Protein AF-0000000085041597 (afdb_homodimer)

Sequence (288 aa):
MKKEETIDYQIKSCWHSISRMYNQKANMEGITTSMGFVLINIDSKEGTAATKIAPQMGLESRSLTRLLKTMEEKGLIMKVQDQEDKRSVKVFLTEKGKQKKAAAVSTIKEFNHKVRESLSEDEIGSFFVTFKKINTVIDELHKSMKKEETIDYQIKSCWHSISRMYNQKANMEGITTSMGFVLINIDSKEGTAATKIAPQMGLESRSLTRLLKTMEEKGLIMKVQDQEDKRSVKVFLTEKGKQKKAAAVSTIKEFNHKVRESLSEDEIGSFFVTFKKINTVIDELHKS

Structure (mmCIF, N/CA/C/O backbone):
data_AF-0000000085041597-model_v1
#
loop_
_entity.id
_entity.type
_entity.pdbx_description
1 polymer 'Transcriptional regulator, MarR family'
#
loop_
_atom_site.group_PDB
_atom_site.id
_atom_site.type_symbol
_atom_site.label_atom_id
_atom_site.label_alt_id
_atom_site.label_comp_id
_atom_site.label_asym_id
_atom_site.label_entity_id
_atom_site.label_seq_id
_atom_site.pdbx_PDB_ins_code
_atom_site.Cartn_x
_atom_site.Cartn_y
_atom_site.Cartn_z
_atom_site.occupancy
_atom_site.B_iso_or_equiv
_atom_site.auth_seq_id
_atom_site.auth_comp_id
_atom_site.auth_asym_id
_atom_site.auth_atom_id
_atom_site.pdbx_PDB_model_num
ATOM 1 N N . MET A 1 1 ? -9.898 -17.641 -9.922 1 63.84 1 MET A N 1
ATOM 2 C CA . MET A 1 1 ? -10.422 -16.328 -9.586 1 63.84 1 MET A CA 1
ATOM 3 C C . MET A 1 1 ? -9.555 -15.219 -10.172 1 63.84 1 MET A C 1
ATOM 5 O O . MET A 1 1 ? -8.328 -15.352 -10.227 1 63.84 1 MET A O 1
ATOM 9 N N . LYS A 1 2 ? -10.344 -14.164 -10.836 1 80.81 2 LYS A N 1
ATOM 10 C CA . LYS A 1 2 ? -9.648 -13.008 -11.391 1 80.81 2 LYS A CA 1
ATOM 11 C C . LYS A 1 2 ? -9.109 -12.109 -10.273 1 80.81 2 LYS A C 1
ATOM 13 O O . LYS A 1 2 ? -9.703 -12.023 -9.195 1 80.81 2 LYS A O 1
ATOM 18 N N . LYS A 1 3 ? -7.934 -11.562 -10.469 1 79.88 3 LYS A N 1
ATOM 19 C CA . LYS A 1 3 ? -7.285 -10.695 -9.484 1 79.88 3 LYS A CA 1
ATOM 20 C C . LYS A 1 3 ? -8.25 -9.633 -8.969 1 79.88 3 LYS A C 1
ATOM 22 O O . LYS A 1 3 ? -8.281 -9.336 -7.773 1 79.88 3 LYS A O 1
ATOM 27 N N . GLU A 1 4 ? -9.148 -9.141 -9.93 1 84.38 4 GLU A N 1
ATOM 28 C CA . GLU A 1 4 ? -10.039 -8.039 -9.586 1 84.38 4 GLU A CA 1
ATOM 29 C C . GLU A 1 4 ? -11.156 -8.5 -8.648 1 84.38 4 GLU A C 1
ATOM 31 O O . GLU A 1 4 ? -11.836 -7.68 -8.031 1 84.38 4 GLU A O 1
ATOM 36 N N . GLU A 1 5 ? -11.172 -9.812 -8.508 1 88.38 5 GLU A N 1
ATOM 37 C CA . GLU A 1 5 ? -12.242 -10.375 -7.691 1 88.38 5 GLU A CA 1
ATOM 38 C C . GLU A 1 5 ? -11.742 -10.711 -6.289 1 88.38 5 GLU A C 1
ATOM 40 O O . GLU A 1 5 ? -12.531 -11.109 -5.426 1 88.38 5 GLU A O 1
ATOM 45 N N . THR A 1 6 ? -10.461 -10.5 -6.102 1 93.94 6 THR A N 1
ATOM 46 C CA . THR A 1 6 ? -9.93 -10.844 -4.793 1 93.94 6 THR A CA 1
ATOM 47 C C . THR A 1 6 ? -9.898 -9.625 -3.879 1 93.94 6 THR A C 1
ATOM 49 O O . THR A 1 6 ? -9.797 -8.492 -4.352 1 93.94 6 THR A O 1
ATOM 52 N N . ILE A 1 7 ? -10.039 -9.844 -2.635 1 96.56 7 ILE A N 1
ATOM 53 C CA . ILE A 1 7 ? -10.133 -8.805 -1.618 1 96.56 7 ILE A CA 1
ATOM 54 C C . ILE A 1 7 ? -8.789 -8.102 -1.483 1 96.56 7 ILE A C 1
ATOM 56 O O . ILE A 1 7 ? -8.727 -6.867 -1.419 1 96.56 7 ILE A O 1
ATOM 60 N N . ASP A 1 8 ? -7.711 -8.922 -1.539 1 96.12 8 ASP A N 1
ATOM 61 C CA . ASP A 1 8 ? -6.391 -8.32 -1.39 1 96.12 8 ASP A CA 1
ATOM 62 C C . ASP A 1 8 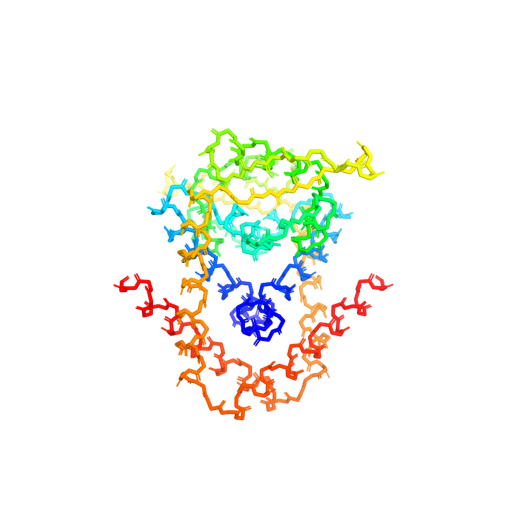? -6.07 -7.402 -2.568 1 96.12 8 ASP A C 1
ATOM 64 O O . ASP A 1 8 ? -5.48 -6.336 -2.389 1 96.12 8 ASP A O 1
ATOM 68 N N . TYR A 1 9 ? -6.535 -7.777 -3.742 1 94.19 9 TYR A N 1
ATOM 69 C CA . TYR A 1 9 ? -6.297 -6.953 -4.922 1 94.19 9 TYR A CA 1
ATOM 70 C C . TYR A 1 9 ? -7.027 -5.617 -4.812 1 94.19 9 TYR A C 1
ATOM 72 O O . TYR A 1 9 ? -6.473 -4.57 -5.145 1 94.19 9 TYR A O 1
ATOM 80 N N . GLN A 1 10 ? -8.273 -5.609 -4.379 1 96.5 10 GLN A N 1
ATOM 81 C CA . GLN A 1 10 ? -9.055 -4.387 -4.246 1 96.5 10 GLN A CA 1
ATOM 82 C C . GLN A 1 10 ? -8.422 -3.438 -3.23 1 96.5 10 GLN A C 1
ATOM 84 O O . GLN A 1 10 ? -8.32 -2.234 -3.473 1 96.5 10 GLN A O 1
ATOM 89 N N . ILE A 1 11 ? -7.957 -4 -2.123 1 97.62 11 ILE A N 1
ATOM 90 C CA . ILE A 1 11 ? -7.316 -3.199 -1.086 1 97.62 11 ILE A CA 1
ATOM 91 C C . ILE A 1 11 ? -6.008 -2.617 -1.615 1 97.62 11 ILE A C 1
ATOM 93 O O . ILE A 1 11 ? -5.738 -1.424 -1.451 1 97.62 11 ILE A O 1
ATOM 97 N N . LYS A 1 12 ? -5.25 -3.418 -2.266 1 94.94 12 LYS A N 1
ATOM 98 C CA . LYS A 1 12 ? -3.975 -2.996 -2.84 1 94.94 12 LYS A CA 1
ATOM 99 C C . LYS A 1 12 ? -4.176 -1.88 -3.859 1 94.94 12 LYS A C 1
ATOM 101 O O . LYS A 1 12 ? -3.549 -0.822 -3.762 1 94.94 12 LYS A O 1
ATOM 106 N N . SER A 1 13 ? -5.023 -2.186 -4.836 1 93.75 13 SER A N 1
ATOM 107 C CA . SER A 1 13 ? -5.254 -1.243 -5.922 1 93.75 13 SER A CA 1
ATOM 108 C C . SER A 1 13 ? -5.785 0.088 -5.402 1 93.75 13 SER A C 1
ATOM 110 O O . SER A 1 13 ? -5.34 1.153 -5.836 1 93.75 13 SER A O 1
ATOM 112 N N . CYS A 1 14 ? -6.719 0.032 -4.465 1 96.81 14 CYS A N 1
ATOM 113 C CA . CYS A 1 14 ? -7.293 1.239 -3.881 1 96.81 14 CYS A CA 1
ATOM 114 C C . CYS A 1 14 ? -6.23 2.045 -3.143 1 96.81 14 CYS A C 1
ATOM 116 O O . CYS A 1 14 ? -6.121 3.258 -3.332 1 96.81 14 CYS A O 1
ATOM 118 N N . TRP A 1 15 ? -5.445 1.39 -2.369 1 96.31 15 TRP A N 1
ATOM 119 C CA . TRP A 1 15 ? -4.387 2.094 -1.65 1 96.31 15 TRP A CA 1
ATOM 120 C C . TRP A 1 15 ? -3.395 2.723 -2.621 1 96.31 15 TRP A C 1
ATOM 122 O O . TRP A 1 15 ? -2.943 3.852 -2.414 1 96.31 15 TRP A O 1
ATOM 132 N N . HIS A 1 16 ? -3.016 2.035 -3.674 1 92.56 16 HIS A N 1
ATOM 133 C CA . HIS A 1 16 ? -2.09 2.584 -4.66 1 92.56 16 HIS A CA 1
ATOM 134 C C . HIS A 1 16 ? -2.646 3.857 -5.289 1 92.56 16 HIS A C 1
ATOM 136 O O . HIS A 1 16 ? -1.912 4.828 -5.488 1 92.56 16 HIS A O 1
ATOM 142 N N . SER A 1 17 ? -3.908 3.795 -5.551 1 94.81 17 SER A N 1
ATOM 143 C CA . SER A 1 17 ? -4.543 4.977 -6.121 1 94.81 17 SER A CA 1
ATOM 144 C C . SER A 1 17 ? -4.535 6.141 -5.137 1 94.81 17 SER A C 1
ATOM 146 O O . SER A 1 17 ? -4.23 7.273 -5.512 1 94.81 17 SER A O 1
ATOM 148 N N . ILE A 1 18 ? -4.852 5.871 -3.879 1 96.25 18 ILE A N 1
ATOM 149 C CA . ILE A 1 18 ? -4.812 6.887 -2.832 1 96.25 18 ILE A CA 1
ATOM 150 C C . ILE A 1 18 ? -3.391 7.426 -2.689 1 96.25 18 ILE A C 1
ATOM 152 O O . ILE A 1 18 ? -3.18 8.641 -2.678 1 96.25 18 ILE A O 1
ATOM 156 N N . SER A 1 19 ? -2.449 6.539 -2.633 1 94.56 19 SER A N 1
ATOM 157 C CA . SER A 1 19 ? -1.045 6.895 -2.447 1 94.56 19 SER A CA 1
ATOM 158 C C . SER A 1 19 ? -0.538 7.762 -3.594 1 94.56 19 SER A C 1
ATOM 160 O O . SER A 1 19 ? 0.198 8.727 -3.369 1 94.56 19 SER A O 1
ATOM 162 N N . ARG A 1 20 ? -0.904 7.383 -4.777 1 92.19 20 ARG A N 1
ATOM 163 C CA . ARG A 1 20 ? -0.515 8.18 -5.934 1 92.19 20 ARG A CA 1
ATOM 164 C C . ARG A 1 20 ? -1.046 9.602 -5.824 1 92.19 20 ARG A C 1
ATOM 166 O O . ARG A 1 20 ? -0.326 10.562 -6.102 1 92.19 20 ARG A O 1
ATOM 173 N N . MET A 1 21 ? -2.281 9.703 -5.473 1 93.25 21 MET A N 1
ATOM 174 C CA . MET A 1 21 ? -2.898 11.016 -5.293 1 93.25 21 MET A CA 1
ATOM 175 C C . MET A 1 21 ? -2.176 11.812 -4.211 1 93.25 21 MET A C 1
ATOM 177 O O . MET A 1 21 ? -1.853 12.984 -4.406 1 93.25 21 MET A O 1
ATOM 181 N N . TYR A 1 22 ? -1.85 11.172 -3.074 1 94.38 22 TYR A N 1
ATOM 182 C CA . TYR A 1 22 ? -1.136 11.828 -1.986 1 94.38 22 TYR A CA 1
ATOM 183 C C . TYR A 1 22 ? 0.257 12.258 -2.432 1 94.38 22 TYR A C 1
ATOM 185 O O . TYR A 1 22 ? 0.714 13.352 -2.092 1 94.38 22 TYR A O 1
ATOM 193 N N . ASN A 1 23 ? 0.864 11.43 -3.16 1 93.81 23 ASN A N 1
ATOM 194 C CA . ASN A 1 23 ? 2.203 11.734 -3.654 1 93.81 23 ASN A CA 1
ATOM 195 C C . ASN A 1 23 ? 2.195 12.938 -4.594 1 93.81 23 ASN A C 1
ATOM 197 O O . ASN A 1 23 ? 3.072 13.797 -4.508 1 93.81 23 ASN A O 1
ATOM 201 N N . GLN A 1 24 ? 1.255 12.938 -5.445 1 93.88 24 GLN A N 1
ATOM 202 C CA . GLN A 1 24 ? 1.136 14.07 -6.363 1 93.88 24 GLN A CA 1
ATOM 203 C C . GLN A 1 24 ? 0.948 15.375 -5.602 1 93.88 24 GLN A C 1
ATOM 205 O O . GLN A 1 24 ? 1.611 16.375 -5.895 1 93.88 24 GLN A O 1
ATOM 210 N N . LYS A 1 25 ? 0.066 15.375 -4.641 1 93.81 25 LYS A N 1
ATOM 211 C CA . LYS A 1 25 ? -0.196 16.578 -3.848 1 93.81 25 LYS A CA 1
ATOM 212 C C . LYS A 1 25 ? 1.028 16.969 -3.029 1 93.81 25 LYS A C 1
ATOM 214 O O . LYS A 1 25 ? 1.358 18.156 -2.928 1 93.81 25 LYS A O 1
ATOM 219 N N . ALA A 1 26 ? 1.701 16 -2.461 1 95.31 26 ALA A N 1
ATOM 220 C CA . ALA A 1 26 ? 2.918 16.266 -1.695 1 95.31 26 ALA A CA 1
ATOM 221 C C . ALA A 1 26 ? 4.004 16.859 -2.58 1 95.31 26 ALA A C 1
ATOM 223 O O . ALA A 1 26 ? 4.66 17.828 -2.191 1 95.31 26 ALA A O 1
ATOM 224 N N . ASN A 1 27 ? 4.117 16.328 -3.725 1 94.62 27 ASN A N 1
ATOM 225 C CA . ASN A 1 27 ? 5.113 16.828 -4.668 1 94.62 27 ASN A CA 1
ATOM 226 C C . ASN A 1 27 ? 4.84 18.281 -5.047 1 94.62 27 ASN A C 1
ATOM 228 O O . ASN A 1 27 ? 5.77 19.078 -5.188 1 94.62 27 ASN A O 1
ATOM 232 N N . MET A 1 28 ? 3.639 18.578 -5.219 1 94.38 28 MET A N 1
ATOM 233 C CA . MET A 1 28 ? 3.262 19.953 -5.535 1 94.38 28 MET A CA 1
ATOM 234 C C . MET A 1 28 ? 3.682 20.891 -4.422 1 94.38 28 MET A C 1
ATOM 236 O O . MET A 1 28 ? 3.959 22.078 -4.672 1 94.38 28 MET A O 1
ATOM 240 N N . GLU A 1 29 ? 3.803 20.375 -3.24 1 95.25 29 GLU A N 1
ATOM 241 C CA . GLU A 1 29 ? 4.207 21.172 -2.084 1 95.25 29 GLU A CA 1
ATOM 242 C C . GLU A 1 29 ? 5.719 21.109 -1.873 1 95.25 29 GLU A C 1
ATOM 244 O O . GLU A 1 29 ? 6.238 21.672 -0.905 1 95.25 29 GLU A O 1
ATOM 249 N N . GLY A 1 30 ? 6.414 20.328 -2.676 1 95.31 30 GLY A N 1
ATOM 250 C CA . GLY A 1 30 ? 7.863 20.25 -2.6 1 95.31 30 GLY A CA 1
ATOM 251 C C . GLY A 1 30 ? 8.352 19.25 -1.566 1 95.31 30 GLY A C 1
ATOM 252 O O . GLY A 1 30 ? 9.477 19.359 -1.075 1 95.31 30 GLY A O 1
ATOM 253 N N . ILE A 1 31 ? 7.473 18.328 -1.138 1 96.12 31 ILE A N 1
ATOM 254 C CA . ILE A 1 31 ? 7.867 17.297 -0.187 1 96.12 31 ILE A CA 1
ATOM 255 C C . ILE A 1 31 ? 7.414 15.93 -0.693 1 96.12 31 ILE A C 1
ATOM 257 O O . ILE A 1 31 ? 6.723 15.836 -1.71 1 96.12 31 ILE A O 1
ATOM 261 N N . THR A 1 32 ? 7.812 14.922 -0.019 1 93.88 32 THR A N 1
ATOM 262 C CA . THR A 1 32 ? 7.348 13.57 -0.312 1 93.88 32 THR A CA 1
ATOM 263 C C . THR A 1 32 ? 6.195 13.18 0.612 1 93.88 32 THR A C 1
ATOM 265 O O . THR A 1 32 ? 5.965 13.828 1.633 1 93.88 32 THR A O 1
ATOM 268 N N . THR A 1 33 ? 5.531 12.133 0.206 1 92.56 33 THR A N 1
ATOM 269 C CA . THR A 1 33 ? 4.441 11.625 1.033 1 92.56 33 THR A CA 1
ATOM 270 C C . THR A 1 33 ? 4.957 11.18 2.398 1 92.56 33 THR A C 1
ATOM 272 O O . THR A 1 33 ? 4.309 11.406 3.42 1 92.56 33 THR A O 1
ATOM 275 N N . SER A 1 34 ? 6.125 10.602 2.424 1 93.12 34 SER A N 1
ATOM 276 C CA . SER A 1 34 ? 6.723 10.18 3.688 1 93.12 34 SER A CA 1
ATOM 277 C C . SER A 1 34 ? 6.977 11.375 4.602 1 93.12 34 SER A C 1
ATOM 279 O O . SER A 1 34 ? 6.707 11.312 5.801 1 93.12 34 SER A O 1
ATOM 281 N N . MET A 1 35 ? 7.469 12.406 4.082 1 95.31 35 MET A N 1
ATOM 282 C CA . MET A 1 35 ? 7.676 13.625 4.855 1 95.31 35 MET A CA 1
ATOM 283 C C . MET A 1 35 ? 6.348 14.172 5.379 1 95.31 35 MET A C 1
ATOM 285 O O . MET A 1 35 ? 6.254 14.586 6.535 1 95.31 35 MET A O 1
ATOM 289 N N . GLY A 1 36 ? 5.348 14.156 4.488 1 95.19 36 GLY A N 1
ATOM 290 C CA . GLY A 1 36 ? 4.02 14.57 4.906 1 95.19 36 GLY A CA 1
ATOM 291 C C . GLY A 1 36 ? 3.5 13.797 6.102 1 95.19 36 GLY A C 1
ATOM 292 O O . GLY A 1 36 ? 2.967 14.383 7.047 1 95.19 36 GLY A O 1
ATOM 293 N N . PHE A 1 37 ? 3.736 12.531 6.047 1 92.56 37 PHE A N 1
ATOM 294 C CA . PHE A 1 37 ? 3.275 11.68 7.137 1 92.56 37 PHE A CA 1
ATOM 295 C C . PHE A 1 37 ? 4.039 11.977 8.422 1 92.56 37 PHE A C 1
ATOM 297 O O . PHE A 1 37 ? 3.469 11.953 9.516 1 92.56 37 PHE A O 1
ATOM 304 N N . VAL A 1 38 ? 5.281 12.227 8.344 1 94.19 38 VAL A N 1
ATOM 305 C CA . VAL A 1 38 ? 6.051 12.625 9.523 1 94.19 38 VAL A CA 1
ATOM 306 C C . VAL A 1 38 ? 5.496 13.93 10.094 1 94.19 38 VAL A C 1
ATOM 308 O O . VAL A 1 38 ? 5.238 14.023 11.289 1 94.19 38 VAL A O 1
ATOM 311 N N . LEU A 1 39 ? 5.27 14.883 9.234 1 96.44 39 LEU A N 1
ATOM 312 C CA . LEU A 1 39 ? 4.812 16.203 9.648 1 96.44 39 LEU A CA 1
ATOM 313 C C . LEU A 1 39 ? 3.5 16.109 10.422 1 96.44 39 LEU A C 1
ATOM 315 O O . LEU A 1 39 ? 3.336 16.766 11.453 1 96.44 39 LEU A O 1
ATOM 319 N N . ILE A 1 40 ? 2.604 15.32 9.938 1 93.75 40 ILE A N 1
ATOM 320 C CA . ILE A 1 40 ? 1.271 15.289 10.539 1 93.75 40 ILE A CA 1
ATOM 321 C C . ILE A 1 40 ? 1.323 14.57 11.883 1 93.75 40 ILE A C 1
ATOM 323 O O . ILE A 1 40 ? 0.365 14.617 12.656 1 93.75 40 ILE A O 1
ATOM 327 N N . ASN A 1 41 ? 2.447 13.875 12.156 1 92.94 41 ASN A N 1
ATOM 328 C CA . ASN A 1 41 ? 2.594 13.164 13.422 1 92.94 41 ASN A CA 1
ATOM 329 C C . ASN A 1 41 ? 3.361 14 14.445 1 92.94 41 ASN A C 1
ATOM 331 O O . ASN A 1 41 ? 3.52 13.578 15.594 1 92.94 41 ASN A O 1
ATOM 335 N N . ILE A 1 42 ? 3.82 15.117 14.109 1 94.88 42 ILE A N 1
ATOM 336 C CA . ILE A 1 42 ? 4.539 15.992 15.031 1 94.88 42 ILE A CA 1
ATOM 337 C C . ILE A 1 42 ? 3.57 16.984 15.664 1 94.88 42 ILE A C 1
ATOM 339 O O . ILE A 1 42 ? 2.836 17.688 14.961 1 94.88 42 ILE A O 1
ATOM 343 N N . ASP A 1 43 ? 3.604 17.031 16.953 1 93.75 43 ASP A N 1
ATOM 344 C CA . ASP A 1 43 ? 2.779 18 17.672 1 93.75 43 ASP A CA 1
ATOM 345 C C . ASP A 1 43 ? 3.238 19.438 17.391 1 93.75 43 ASP A C 1
ATOM 347 O O . ASP A 1 43 ? 4.406 19.766 17.594 1 93.75 43 ASP A O 1
ATOM 351 N N . SER A 1 44 ? 2.385 20.266 16.938 1 92.38 44 SER A N 1
ATOM 352 C CA . SER A 1 44 ? 2.732 21.609 16.453 1 92.38 44 SER A CA 1
ATOM 353 C C . SER A 1 44 ? 3.139 22.516 17.609 1 92.38 44 SER A C 1
ATOM 355 O O . SER A 1 44 ? 3.832 23.516 17.406 1 92.38 44 SER A O 1
ATOM 357 N N . LYS A 1 45 ? 2.752 22.188 18.797 1 91.94 45 LYS A N 1
ATOM 358 C CA . LYS A 1 45 ? 3.029 23.047 19.938 1 91.94 45 LYS A CA 1
ATOM 359 C C . LYS A 1 45 ? 4.18 22.484 20.781 1 91.94 45 LYS A C 1
ATOM 361 O O . LYS A 1 45 ? 5.156 23.188 21.047 1 91.94 45 LYS A O 1
ATOM 366 N N . GLU A 1 46 ? 4.152 21.188 21.078 1 92 46 GLU A N 1
ATOM 367 C CA . GLU A 1 46 ? 5.066 20.625 22.062 1 92 46 GLU A CA 1
ATOM 368 C C . GLU A 1 46 ? 6.188 19.844 21.391 1 92 46 GLU A C 1
ATOM 370 O O . GLU A 1 46 ? 7.133 19.406 22.047 1 92 46 GLU A O 1
ATOM 375 N N . GLY A 1 47 ? 6.07 19.734 20.109 1 93.75 47 GLY A N 1
ATOM 376 C CA . GLY A 1 47 ? 7.027 18.844 19.469 1 93.75 47 GLY A CA 1
ATOM 377 C C . GLY A 1 47 ? 6.801 17.391 19.812 1 93.75 47 GLY A C 1
ATOM 378 O O . GLY A 1 47 ? 5.875 17.047 20.547 1 93.75 47 GLY A O 1
ATOM 379 N N . THR A 1 48 ? 7.508 16.516 19.188 1 93.81 48 THR A N 1
ATOM 380 C CA . THR A 1 48 ? 7.398 15.07 19.406 1 93.81 48 THR A CA 1
ATOM 381 C C . THR A 1 48 ? 8.781 14.422 19.469 1 93.81 48 THR A C 1
ATOM 383 O O . THR A 1 48 ? 9.656 14.758 18.672 1 93.81 48 THR A O 1
ATOM 386 N N . ALA A 1 49 ? 8.906 13.555 20.453 1 91.88 49 ALA A N 1
ATOM 387 C CA . ALA A 1 49 ? 10.164 12.812 20.531 1 91.88 49 ALA A CA 1
ATOM 388 C C . ALA A 1 49 ? 10.398 12 19.266 1 91.88 49 ALA A C 1
ATOM 390 O O . ALA A 1 49 ? 9.484 11.344 18.766 1 91.88 49 ALA A O 1
ATOM 391 N N . ALA A 1 50 ? 11.672 12.055 18.734 1 90.31 50 ALA A N 1
ATOM 392 C CA . ALA A 1 50 ? 12.016 11.328 17.516 1 90.31 50 ALA A CA 1
ATOM 393 C C . ALA A 1 50 ? 11.688 9.844 17.672 1 90.31 50 ALA A C 1
ATOM 395 O O . ALA A 1 50 ? 11.211 9.211 16.719 1 90.31 50 ALA A O 1
ATOM 396 N N . THR A 1 51 ? 11.812 9.266 18.797 1 87.25 51 THR A N 1
ATOM 397 C CA . THR A 1 51 ? 11.617 7.84 19.062 1 87.25 51 THR A CA 1
ATOM 398 C C . THR A 1 51 ? 10.141 7.469 18.969 1 87.25 51 THR A C 1
ATOM 400 O O . THR A 1 51 ? 9.797 6.297 18.812 1 87.25 51 THR A O 1
ATOM 403 N N . LYS A 1 52 ? 9.289 8.414 19.062 1 88.5 52 LYS A N 1
ATOM 404 C CA . LYS A 1 52 ? 7.848 8.164 19.062 1 88.5 52 LYS A CA 1
ATOM 405 C C . LYS A 1 52 ? 7.273 8.32 17.656 1 88.5 52 LYS A C 1
ATOM 407 O O . LYS A 1 52 ? 6.133 7.922 17.391 1 88.5 52 LYS A O 1
ATOM 412 N N . ILE A 1 53 ? 8.047 8.883 16.781 1 88.62 53 ILE A N 1
ATOM 413 C CA . ILE A 1 53 ? 7.57 9.141 15.43 1 88.62 53 ILE A CA 1
ATOM 414 C C . ILE A 1 53 ? 7.625 7.855 14.609 1 88.62 53 ILE A C 1
ATOM 416 O O . ILE A 1 53 ? 6.68 7.531 13.891 1 88.62 53 ILE A O 1
ATOM 420 N N . ALA A 1 54 ? 8.719 7.039 14.734 1 82.81 54 ALA A N 1
ATOM 421 C CA . ALA A 1 54 ? 8.977 5.852 13.922 1 82.81 54 ALA A CA 1
ATOM 422 C C . ALA A 1 54 ? 7.867 4.816 14.102 1 82.81 54 ALA A C 1
ATOM 424 O O . ALA A 1 54 ? 7.285 4.344 13.117 1 82.81 54 ALA A O 1
ATOM 425 N N . PRO A 1 55 ? 7.527 4.441 15.375 1 77.75 55 PRO A N 1
ATOM 426 C CA . PRO A 1 55 ? 6.48 3.438 15.57 1 77.75 55 PRO A CA 1
ATOM 427 C C . PRO A 1 55 ? 5.145 3.844 14.953 1 77.75 55 PRO A C 1
ATOM 429 O O . PRO A 1 55 ? 4.402 2.99 14.461 1 77.75 55 PRO A O 1
ATOM 432 N N . GLN A 1 56 ? 4.91 5.102 14.867 1 79.31 56 GLN A N 1
ATOM 433 C CA . GLN A 1 56 ? 3.652 5.594 14.312 1 79.31 56 GLN A CA 1
ATOM 434 C C . GLN A 1 56 ? 3.609 5.41 12.805 1 79.31 56 GLN A C 1
ATOM 436 O O . GLN A 1 56 ? 2.531 5.309 12.211 1 79.31 56 GLN A O 1
ATOM 441 N N . MET A 1 57 ? 4.734 5.328 12.195 1 79.94 57 MET A N 1
ATOM 442 C CA . MET A 1 57 ? 4.82 5.25 10.742 1 79.94 57 MET A CA 1
ATOM 443 C C . MET A 1 57 ? 5.191 3.84 10.297 1 79.94 57 MET A C 1
ATOM 445 O O . MET A 1 57 ? 5.18 3.539 9.102 1 79.94 57 MET A O 1
ATOM 449 N N . GLY A 1 58 ? 5.5 3.014 11.195 1 76.31 58 GLY A N 1
ATOM 450 C CA . GLY A 1 58 ? 5.973 1.686 10.844 1 76.31 58 GLY A CA 1
ATOM 451 C C . GLY A 1 58 ? 7.312 1.699 10.125 1 76.31 58 GLY A C 1
ATOM 452 O O . GLY A 1 58 ? 7.598 0.815 9.32 1 76.31 58 GLY A O 1
ATOM 453 N N . LEU A 1 59 ? 8.117 2.646 10.281 1 78.38 59 LEU A N 1
ATOM 454 C CA . LEU A 1 59 ? 9.438 2.773 9.672 1 78.38 59 LEU A CA 1
ATOM 455 C C . LEU A 1 59 ? 10.523 2.236 10.594 1 78.38 59 LEU A C 1
ATOM 457 O O . LEU A 1 59 ? 10.414 2.338 11.82 1 78.38 59 LEU A O 1
ATOM 461 N N . GLU A 1 60 ? 11.531 1.74 9.93 1 82.25 60 GLU A N 1
ATOM 462 C CA . GLU A 1 60 ? 12.742 1.398 10.672 1 82.25 60 GLU A CA 1
ATOM 463 C C . GLU A 1 60 ? 13.438 2.65 11.195 1 82.25 60 GLU A C 1
ATOM 465 O O . GLU A 1 60 ? 13.398 3.703 10.555 1 82.25 60 GLU A O 1
ATOM 470 N N . SER A 1 61 ? 14.055 2.473 12.336 1 83.19 61 SER A N 1
ATOM 471 C CA . SER A 1 61 ? 14.695 3.602 13 1 83.19 61 SER A CA 1
ATOM 472 C C . SER A 1 61 ? 15.703 4.281 12.078 1 83.19 61 SER A C 1
ATOM 474 O O . SER A 1 61 ? 15.766 5.512 12.008 1 83.19 61 SER A O 1
ATOM 476 N N . ARG A 1 62 ? 16.453 3.496 11.398 1 86.69 62 ARG A N 1
ATOM 477 C CA . ARG A 1 62 ? 17.453 4.062 10.508 1 86.69 62 ARG A CA 1
ATOM 478 C C . ARG A 1 62 ? 16.797 4.863 9.383 1 86.69 62 ARG A C 1
ATOM 480 O O . ARG A 1 62 ? 17.281 5.934 9.008 1 86.69 62 ARG A O 1
ATOM 487 N N . SER A 1 63 ? 15.688 4.398 8.82 1 88.62 63 SER A N 1
ATOM 488 C CA . SER A 1 63 ? 14.961 5.07 7.754 1 88.62 63 SER A CA 1
ATOM 489 C C . SER A 1 63 ? 14.375 6.398 8.227 1 88.62 63 SER A C 1
ATOM 491 O O . SER A 1 63 ? 14.453 7.406 7.523 1 88.62 63 SER A O 1
ATOM 493 N N . LEU A 1 64 ? 13.953 6.367 9.445 1 91.25 64 LEU A N 1
ATOM 494 C CA . LEU A 1 64 ? 13.375 7.59 10.008 1 91.25 64 LEU A CA 1
ATOM 495 C C . LEU A 1 64 ? 14.453 8.641 10.234 1 91.25 64 LEU A C 1
ATOM 497 O O . LEU A 1 64 ? 14.25 9.82 9.93 1 91.25 64 LEU A O 1
ATOM 501 N N . THR A 1 65 ? 15.602 8.219 10.82 1 92.06 65 THR A N 1
ATOM 502 C CA . THR A 1 65 ? 16.703 9.141 11.086 1 92.06 65 THR A CA 1
ATOM 503 C C . THR A 1 65 ? 17.141 9.844 9.805 1 92.06 65 THR A C 1
ATOM 505 O O . THR A 1 65 ? 17.328 11.062 9.789 1 92.06 65 THR A O 1
ATOM 508 N N . ARG A 1 66 ? 17.25 9.055 8.781 1 94.38 66 ARG A N 1
ATOM 509 C CA . ARG A 1 66 ? 17.625 9.617 7.484 1 94.38 66 ARG A CA 1
ATOM 510 C C . ARG A 1 66 ? 16.578 10.602 6.988 1 94.38 66 ARG A C 1
ATOM 512 O O . ARG A 1 66 ? 16.906 11.672 6.477 1 94.38 66 ARG A O 1
ATOM 519 N N . LEU A 1 67 ? 15.359 10.281 7.176 1 95 67 LEU A N 1
ATOM 520 C CA . LEU A 1 67 ? 14.25 11.125 6.746 1 95 67 LEU A CA 1
ATOM 521 C C . LEU A 1 67 ? 14.234 12.43 7.535 1 95 67 LEU A C 1
ATOM 523 O O . LEU A 1 67 ? 14.078 13.508 6.953 1 95 67 LEU A O 1
ATOM 527 N N . LEU A 1 68 ? 14.445 12.312 8.805 1 96.19 68 LEU A N 1
ATOM 528 C CA . LEU A 1 68 ? 14.461 13.5 9.656 1 96.19 68 LEU A CA 1
ATOM 529 C C . LEU A 1 68 ? 15.609 14.422 9.281 1 96.19 68 LEU A C 1
ATOM 531 O O . LEU A 1 68 ? 15.461 15.648 9.312 1 96.19 68 LEU A O 1
ATOM 535 N N . LYS A 1 69 ? 16.734 13.828 9 1 96.88 69 LYS A N 1
ATOM 536 C CA . LYS A 1 69 ? 17.891 14.625 8.586 1 96.88 69 LYS A CA 1
ATOM 537 C C . LYS A 1 69 ? 17.578 15.406 7.312 1 96.88 69 LYS A C 1
ATOM 539 O O . LYS A 1 69 ? 17.844 16.609 7.238 1 96.88 69 LYS A O 1
ATOM 544 N N . THR A 1 70 ? 17.016 14.766 6.359 1 97.38 70 THR A N 1
ATOM 545 C CA . THR A 1 70 ? 16.641 15.398 5.102 1 97.38 70 THR A CA 1
ATOM 546 C C . THR A 1 70 ? 15.625 16.516 5.344 1 97.38 70 THR A C 1
ATOM 548 O O . THR A 1 70 ? 15.711 17.578 4.734 1 97.38 70 THR A O 1
ATOM 551 N N . MET A 1 71 ? 14.703 16.297 6.227 1 97.88 71 MET A N 1
ATOM 552 C CA . MET A 1 71 ? 13.648 17.266 6.523 1 97.88 71 MET A CA 1
ATOM 553 C C . MET A 1 71 ? 14.219 18.484 7.242 1 97.88 71 MET A C 1
ATOM 555 O O . MET A 1 71 ? 13.75 19.609 7.027 1 97.88 71 MET A O 1
ATOM 559 N N . GLU A 1 72 ? 15.148 18.203 8.078 1 98 72 GLU A N 1
ATOM 560 C CA . GLU A 1 72 ? 15.844 19.312 8.734 1 98 72 GLU A CA 1
ATOM 561 C C . GLU A 1 72 ? 16.594 20.172 7.727 1 98 72 GLU A C 1
ATOM 563 O O . GLU A 1 72 ? 16.531 21.406 7.777 1 98 72 GLU A O 1
ATOM 568 N N . GLU A 1 73 ? 17.266 19.547 6.82 1 97.81 73 GLU A N 1
ATOM 569 C CA . GLU A 1 73 ? 18.016 20.234 5.766 1 97.81 73 GLU A CA 1
ATOM 570 C C . GLU A 1 73 ? 17.078 21.047 4.879 1 97.81 73 GLU A C 1
ATOM 572 O O . GLU A 1 73 ? 17.453 22.125 4.395 1 97.81 73 GLU A O 1
ATOM 577 N N . LYS A 1 74 ? 15.852 20.594 4.723 1 97.62 74 LYS A N 1
ATOM 578 C CA . LYS A 1 74 ? 14.867 21.281 3.898 1 97.62 74 LYS A CA 1
ATOM 579 C C . LYS A 1 74 ? 14.172 22.406 4.676 1 97.62 74 LYS A C 1
ATOM 581 O O . LYS A 1 74 ? 13.344 23.125 4.125 1 97.62 74 LYS A O 1
ATOM 586 N N . GLY A 1 75 ? 14.492 22.469 5.973 1 98.12 75 GLY A N 1
ATOM 587 C CA . GLY A 1 75 ? 13.953 23.531 6.805 1 98.12 75 GLY A CA 1
ATOM 588 C C . GLY A 1 75 ? 12.531 23.266 7.266 1 98.12 75 GLY A C 1
ATOM 589 O O . GLY A 1 75 ? 11.789 24.203 7.59 1 98.12 75 GLY A O 1
ATOM 590 N N . LEU A 1 76 ? 12.078 22.016 7.297 1 98.56 76 LEU A N 1
ATOM 591 C CA . LEU A 1 76 ? 10.719 21.641 7.668 1 98.56 76 LEU A CA 1
ATOM 592 C C . LEU A 1 76 ? 10.602 21.422 9.172 1 98.56 76 LEU A C 1
ATOM 594 O O . LEU A 1 76 ? 9.547 21.656 9.766 1 98.56 76 LEU A O 1
ATOM 598 N N . ILE A 1 77 ? 11.742 20.969 9.695 1 98.5 77 ILE A N 1
ATOM 599 C CA . ILE A 1 77 ? 11.727 20.641 11.117 1 98.5 77 ILE A CA 1
ATOM 600 C C . ILE A 1 77 ? 13.023 21.109 11.766 1 98.5 77 ILE A C 1
ATOM 602 O O . ILE A 1 77 ? 13.977 21.484 11.078 1 98.5 77 ILE A O 1
ATOM 606 N N . MET A 1 78 ? 13.047 21.172 13.062 1 97.75 78 MET A N 1
ATOM 607 C CA . MET A 1 78 ? 14.242 21.406 13.875 1 97.75 78 MET A CA 1
ATOM 608 C C . MET A 1 78 ? 14.312 20.406 15.031 1 97.75 78 MET A C 1
ATOM 610 O O . MET A 1 78 ? 13.281 20 15.562 1 97.75 78 MET A O 1
ATOM 614 N N . LYS A 1 79 ? 15.492 20.062 15.359 1 95.44 79 LYS A N 1
ATOM 615 C CA . LYS A 1 79 ? 15.719 19.141 16.469 1 95.44 79 LYS A CA 1
ATOM 616 C C . LYS A 1 79 ? 16.266 19.891 17.688 1 95.44 79 LYS A C 1
ATOM 618 O O . LYS A 1 79 ? 17.125 20.75 17.562 1 95.44 79 LYS A O 1
ATOM 623 N N . VAL A 1 80 ? 15.633 19.531 18.766 1 93.62 80 VAL A N 1
ATOM 624 C CA . VAL A 1 80 ? 16.078 20.156 20.016 1 93.62 80 VAL A CA 1
ATOM 625 C C . VAL A 1 80 ? 16.359 19.078 21.062 1 93.62 80 VAL A C 1
ATOM 627 O O . VAL A 1 80 ? 15.539 18.188 21.281 1 93.62 80 VAL A O 1
ATOM 630 N N . GLN A 1 81 ? 17.531 19.125 21.578 1 91 81 GLN A N 1
ATOM 631 C CA . GLN A 1 81 ? 17.875 18.172 22.625 1 91 81 GLN A CA 1
ATOM 632 C C . GLN A 1 81 ? 17 18.375 23.859 1 91 81 GLN A C 1
ATOM 634 O O . GLN A 1 81 ? 16.719 19.5 24.25 1 91 81 GLN A O 1
ATOM 639 N N . ASP A 1 82 ? 16.516 17.203 24.328 1 79.38 82 ASP A N 1
ATOM 640 C CA . ASP A 1 82 ? 15.703 17.281 25.547 1 79.38 82 ASP A CA 1
ATOM 641 C C . ASP A 1 82 ? 16.547 17.656 26.75 1 79.38 82 ASP A C 1
ATOM 643 O O . ASP A 1 82 ? 17.641 17.125 26.938 1 79.38 82 ASP A O 1
ATOM 647 N N . GLN A 1 83 ? 16.094 18.641 27.438 1 78.62 83 GLN A N 1
ATOM 648 C CA . GLN A 1 83 ? 16.844 19.156 28.578 1 78.62 83 GLN A CA 1
ATOM 649 C C . GLN A 1 83 ? 16.891 18.125 29.719 1 78.62 83 GLN A C 1
ATOM 651 O O . GLN A 1 83 ? 17.859 18.094 30.484 1 78.62 83 GLN A O 1
ATOM 656 N N . GLU A 1 84 ? 15.852 17.312 29.875 1 80.19 84 GLU A N 1
ATOM 657 C CA . GLU A 1 84 ? 15.742 16.344 30.969 1 80.19 84 GLU A CA 1
ATOM 658 C C . GLU A 1 84 ? 16.406 15.023 30.578 1 80.19 84 GLU A C 1
ATOM 660 O O . GLU A 1 84 ? 17.062 14.383 31.406 1 80.19 84 GLU A O 1
ATOM 665 N N . ASP A 1 85 ? 16.156 14.609 29.438 1 77.69 85 ASP A N 1
ATOM 666 C CA . ASP A 1 85 ? 16.75 13.391 28.906 1 77.69 85 ASP A CA 1
ATOM 667 C C . ASP A 1 85 ? 17.688 13.703 27.734 1 77.69 85 ASP A C 1
ATOM 669 O O . ASP A 1 85 ? 17.234 13.773 26.594 1 77.69 85 ASP A O 1
ATOM 673 N N . LYS A 1 86 ? 18.969 13.867 28.031 1 76.62 86 LYS A N 1
ATOM 674 C CA . LYS A 1 86 ? 19.938 14.305 27.031 1 76.62 86 LYS A CA 1
ATOM 675 C C . LYS A 1 86 ? 20.062 13.289 25.906 1 76.62 86 LYS A C 1
ATOM 677 O O . LYS A 1 86 ? 20.641 13.594 24.859 1 76.62 86 LYS A O 1
ATOM 682 N N . ARG A 1 87 ? 19.469 12.125 26.125 1 77.38 87 ARG A N 1
ATOM 683 C CA . ARG A 1 87 ? 19.547 11.102 25.078 1 77.38 87 ARG A CA 1
ATOM 684 C C . ARG A 1 87 ? 18.359 11.203 24.125 1 77.38 87 ARG A C 1
ATOM 686 O O . ARG A 1 87 ? 18.359 10.586 23.062 1 77.38 87 ARG A O 1
ATOM 693 N N . SER A 1 88 ? 17.5 12.094 24.594 1 85 88 SER A N 1
ATOM 694 C CA . SER A 1 88 ? 16.297 12.195 23.781 1 85 88 SER A CA 1
ATOM 695 C C . SER A 1 88 ? 16.297 13.477 22.953 1 85 88 SER A C 1
ATOM 697 O O . SER A 1 88 ? 16.797 14.508 23.406 1 85 88 SER A O 1
ATOM 699 N N . VAL A 1 89 ? 15.953 13.359 21.766 1 91.31 89 VAL A N 1
ATOM 700 C CA . VAL A 1 89 ? 15.828 14.5 20.859 1 91.31 89 VAL A CA 1
ATOM 701 C C . VAL A 1 89 ? 14.359 14.734 20.516 1 91.31 89 VAL A C 1
ATOM 703 O O . VAL A 1 89 ? 13.633 13.781 20.234 1 91.31 89 VAL A O 1
ATOM 706 N N . LYS A 1 90 ? 13.953 15.984 20.656 1 93.62 90 LYS A N 1
ATOM 707 C CA . LYS A 1 90 ? 12.594 16.359 20.281 1 93.62 90 LYS A CA 1
ATOM 708 C C . LYS A 1 90 ? 12.586 17.062 18.922 1 93.62 90 LYS A C 1
ATOM 710 O O . LYS A 1 90 ? 13.461 17.875 18.625 1 93.62 90 LYS A O 1
ATOM 715 N N . VAL A 1 91 ? 11.539 16.75 18.188 1 96.38 91 VAL A N 1
ATOM 716 C CA . VAL A 1 91 ? 11.398 17.312 16.844 1 96.38 91 VAL A CA 1
ATOM 717 C C . VAL A 1 91 ? 10.289 18.359 16.844 1 96.38 91 VAL A C 1
ATOM 719 O O . VAL A 1 91 ? 9.188 18.125 17.359 1 96.38 91 VAL A O 1
ATOM 722 N N . PHE A 1 92 ? 10.625 19.531 16.328 1 97.38 92 PHE A N 1
ATOM 723 C CA . PHE A 1 92 ? 9.664 20.625 16.234 1 97.38 92 PHE A CA 1
ATOM 724 C C . PHE A 1 92 ? 9.453 21.031 14.781 1 97.38 92 PHE A C 1
ATOM 726 O O . PHE A 1 92 ? 10.359 20.906 13.953 1 97.38 92 PHE A O 1
ATOM 733 N N . LEU A 1 93 ? 8.273 21.516 14.531 1 98.25 93 LEU A N 1
ATOM 734 C CA . LEU A 1 93 ? 7.98 22.047 13.211 1 98.25 93 LEU A CA 1
ATOM 735 C C . LEU A 1 93 ? 8.5 23.484 13.086 1 98.25 93 LEU A C 1
ATOM 737 O O . LEU A 1 93 ? 8.359 24.281 14.016 1 98.25 93 LEU A O 1
ATOM 741 N N . THR A 1 94 ? 9.156 23.781 11.992 1 98.19 94 THR A N 1
ATOM 742 C CA . THR A 1 94 ? 9.383 25.188 11.633 1 98.19 94 THR A CA 1
ATOM 743 C C . THR A 1 94 ? 8.109 25.812 11.062 1 98.19 94 THR A C 1
ATOM 745 O O . THR A 1 94 ? 7.082 25.141 10.953 1 98.19 94 THR A O 1
ATOM 748 N N . GLU A 1 95 ? 8.172 27.078 10.766 1 98.06 95 GLU A N 1
ATOM 749 C CA . GLU A 1 95 ? 7.027 27.719 10.109 1 98.06 95 GLU A CA 1
ATOM 750 C C . GLU A 1 95 ? 6.73 27.062 8.766 1 98.06 95 GLU A C 1
ATOM 752 O O . GLU A 1 95 ? 5.566 26.828 8.43 1 98.06 95 GLU A O 1
ATOM 757 N N . LYS A 1 96 ? 7.809 26.734 8.055 1 98.12 96 LYS A N 1
ATOM 758 C CA . LYS A 1 96 ? 7.668 26.016 6.793 1 98.12 96 LYS A CA 1
ATOM 759 C C . LYS A 1 96 ? 7.055 24.641 7.004 1 98.12 96 LYS A C 1
ATOM 761 O O . LYS A 1 96 ? 6.176 24.219 6.25 1 98.12 96 LYS A O 1
ATOM 766 N N . GLY A 1 97 ? 7.508 23.953 8.016 1 98 97 GLY A N 1
ATOM 767 C CA . GLY A 1 97 ? 6.965 22.656 8.367 1 98 97 GLY A CA 1
ATOM 768 C C . GLY A 1 97 ? 5.484 22.688 8.711 1 98 97 GLY A C 1
ATOM 769 O O . GLY A 1 97 ? 4.723 21.812 8.305 1 98 97 GLY A O 1
ATOM 770 N N . LYS A 1 98 ? 5.109 23.703 9.391 1 97.81 98 LYS A N 1
ATOM 771 C CA . LYS A 1 98 ? 3.705 23.875 9.758 1 97.81 98 LYS A CA 1
ATOM 772 C C . LYS A 1 98 ? 2.838 24.078 8.516 1 97.81 98 LYS A C 1
ATOM 774 O O . LYS A 1 98 ? 1.723 23.562 8.445 1 97.81 98 LYS A O 1
ATOM 779 N N . GLN A 1 99 ? 3.348 24.844 7.613 1 97.62 99 GLN A N 1
ATOM 780 C CA . GLN A 1 99 ? 2.623 25.078 6.371 1 97.62 99 GLN A CA 1
ATOM 781 C C . GLN A 1 99 ? 2.439 23.781 5.582 1 97.62 99 GLN A C 1
ATOM 783 O O . GLN A 1 99 ? 1.346 23.5 5.09 1 97.62 99 GLN A O 1
ATOM 788 N N . LYS A 1 100 ? 3.508 23.016 5.426 1 97.75 100 LYS A N 1
ATOM 789 C CA . LYS A 1 100 ? 3.43 21.766 4.691 1 97.75 100 LYS A CA 1
ATOM 790 C C . LYS A 1 100 ? 2.529 20.766 5.406 1 97.75 100 LYS A C 1
ATOM 792 O O . LYS A 1 100 ? 1.794 20 4.766 1 97.75 100 LYS A O 1
ATOM 797 N N . LYS A 1 101 ? 2.6 20.781 6.75 1 96.69 101 LYS A N 1
ATOM 798 C CA . LYS A 1 101 ? 1.696 19.938 7.531 1 96.69 101 LYS A CA 1
ATOM 799 C C . LYS A 1 101 ? 0.238 20.281 7.254 1 96.69 101 LYS A C 1
ATOM 801 O O . LYS A 1 101 ? -0.596 19.406 7.062 1 96.69 101 LYS A O 1
ATOM 806 N N . ALA A 1 102 ? -0.022 21.578 7.309 1 96.38 102 ALA A N 1
ATOM 807 C CA . ALA A 1 102 ? -1.389 22.031 7.062 1 96.38 102 ALA A CA 1
ATOM 808 C C . ALA A 1 102 ? -1.882 21.578 5.695 1 96.38 102 ALA A C 1
ATOM 810 O O . ALA A 1 102 ? -3.035 21.172 5.547 1 96.38 102 ALA A O 1
ATOM 811 N N . ALA A 1 103 ? -1.025 21.672 4.707 1 95.94 103 ALA A N 1
ATOM 812 C CA . ALA A 1 103 ? -1.372 21.219 3.359 1 95.94 103 ALA A CA 1
ATOM 813 C C . ALA A 1 103 ? -1.645 19.719 3.332 1 95.94 103 ALA A C 1
ATOM 815 O O . ALA A 1 103 ? -2.611 19.266 2.713 1 95.94 103 ALA A O 1
ATOM 816 N N . ALA A 1 104 ? -0.81 18.953 3.979 1 94.94 104 ALA A N 1
ATOM 817 C CA . ALA A 1 104 ? -0.985 17.5 4.043 1 94.94 104 ALA A CA 1
ATOM 818 C C . ALA A 1 104 ? -2.291 17.141 4.742 1 94.94 104 ALA A C 1
ATOM 820 O O . ALA A 1 104 ? -3.053 16.297 4.254 1 94.94 104 ALA A O 1
ATOM 821 N N . VAL A 1 105 ? -2.553 17.797 5.867 1 94.56 105 VAL A N 1
ATOM 822 C CA . VAL A 1 105 ? -3.766 17.562 6.641 1 94.56 105 VAL A CA 1
ATOM 823 C C . VAL A 1 105 ? -4.992 17.891 5.797 1 94.56 105 VAL A C 1
ATOM 825 O O . VAL A 1 105 ? -5.98 17.156 5.805 1 94.56 105 VAL A O 1
ATOM 828 N N . SER A 1 106 ? -4.891 19 5.113 1 95.06 106 SER A N 1
ATOM 829 C CA . SER A 1 106 ? -5.996 19.422 4.254 1 95.06 106 SER A CA 1
ATOM 830 C C . SER A 1 106 ? -6.285 18.375 3.182 1 95.06 106 SER A C 1
ATOM 832 O O . SER A 1 106 ? -7.445 18.078 2.893 1 95.06 106 SER A O 1
ATOM 834 N N . THR A 1 107 ? -5.258 17.844 2.566 1 93.69 107 THR A N 1
ATOM 835 C CA . THR A 1 107 ? -5.391 16.812 1.532 1 93.69 107 THR A CA 1
ATOM 836 C C . THR A 1 107 ? -6.086 15.578 2.082 1 93.69 107 THR A C 1
ATOM 838 O O . THR A 1 107 ? -7.031 15.07 1.474 1 93.69 107 THR A O 1
ATOM 841 N N . ILE A 1 108 ? -5.66 15.141 3.23 1 94.31 108 ILE A N 1
ATOM 842 C CA . ILE A 1 108 ? -6.207 13.938 3.857 1 94.31 108 ILE A CA 1
ATOM 843 C C . ILE A 1 108 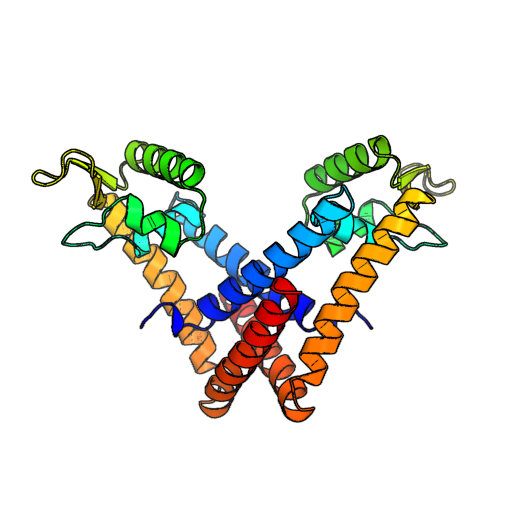? -7.66 14.18 4.254 1 94.31 108 ILE A C 1
ATOM 845 O O . ILE A 1 108 ? -8.523 13.336 4.023 1 94.31 108 ILE A O 1
ATOM 849 N N . LYS A 1 109 ? -7.922 15.344 4.809 1 95.19 109 LYS A N 1
ATOM 850 C CA . LYS A 1 109 ? -9.273 15.695 5.23 1 95.19 109 LYS A CA 1
ATOM 851 C C . LYS A 1 109 ? -10.227 15.766 4.039 1 95.19 109 LYS A C 1
ATOM 853 O O . LYS A 1 109 ? -11.367 15.297 4.117 1 95.19 109 LYS A O 1
ATOM 858 N N . GLU A 1 110 ? -9.773 16.391 2.973 1 94.94 110 GLU A N 1
ATOM 859 C CA . GLU A 1 110 ? -10.602 16.5 1.771 1 94.94 110 GLU A CA 1
ATOM 860 C C . GLU A 1 110 ? -11 15.133 1.241 1 94.94 110 GLU A C 1
ATOM 862 O O . GLU A 1 110 ? -12.18 14.883 0.966 1 94.94 110 GLU A O 1
ATOM 867 N N . PHE A 1 111 ? -10.07 14.273 1.107 1 96.38 111 PHE A N 1
ATOM 868 C CA . PHE A 1 111 ? -10.336 12.93 0.618 1 96.38 111 PHE A CA 1
ATOM 869 C C . PHE A 1 111 ? -11.336 12.211 1.516 1 96.38 111 PHE A C 1
ATOM 871 O O . PHE A 1 111 ? -12.344 11.688 1.037 1 96.38 111 PHE A O 1
ATOM 878 N N . ASN A 1 112 ? -11.039 12.172 2.846 1 96.88 112 ASN A N 1
ATOM 879 C CA . ASN A 1 112 ? -11.891 11.438 3.771 1 96.88 112 ASN A CA 1
ATOM 880 C C . ASN A 1 112 ? -13.297 12.031 3.83 1 96.88 112 ASN A C 1
ATOM 882 O O . ASN A 1 112 ? -14.281 11.297 3.959 1 96.88 112 ASN A O 1
ATOM 886 N N . HIS A 1 113 ? -13.359 13.344 3.746 1 96.25 113 HIS A N 1
ATOM 887 C CA . HIS A 1 113 ? -14.656 14 3.721 1 96.25 113 HIS A CA 1
ATOM 888 C C . HIS A 1 113 ? -15.461 13.594 2.484 1 96.25 113 HIS A C 1
ATOM 890 O O . HIS A 1 113 ? -16.641 13.234 2.59 1 96.25 113 HIS A O 1
ATOM 896 N N . LYS A 1 114 ? -14.844 13.586 1.315 1 97.12 114 LYS A N 1
ATOM 897 C CA . LYS A 1 114 ? -15.516 13.227 0.068 1 97.12 114 LYS A CA 1
ATOM 898 C C . LYS A 1 114 ? -15.953 11.766 0.077 1 97.12 114 LYS A C 1
ATOM 900 O O . LYS A 1 114 ? -17.047 11.43 -0.394 1 97.12 114 LYS A O 1
ATOM 905 N N . VAL A 1 115 ? -15.109 10.914 0.601 1 97.31 115 VAL A N 1
ATOM 906 C CA . VAL A 1 115 ? -15.445 9.5 0.696 1 97.31 115 VAL A CA 1
ATOM 907 C C . VAL A 1 115 ? -16.656 9.32 1.62 1 97.31 115 VAL A C 1
ATOM 909 O O . VAL A 1 115 ? -17.594 8.602 1.287 1 97.31 115 VAL A O 1
ATOM 912 N N . ARG A 1 116 ? -16.594 9.969 2.76 1 96.5 116 ARG A N 1
ATOM 913 C CA . ARG A 1 116 ? -17.688 9.844 3.715 1 96.5 116 ARG A CA 1
ATOM 914 C C . ARG A 1 116 ? -19 10.359 3.121 1 96.5 116 ARG A C 1
ATOM 916 O O . ARG A 1 116 ? -20.078 9.836 3.418 1 96.5 116 ARG A O 1
ATOM 923 N N . GLU A 1 117 ? -18.922 11.391 2.314 1 97 117 GLU A N 1
ATOM 924 C CA . GLU A 1 117 ? -20.109 11.945 1.653 1 97 117 GLU A CA 1
ATOM 925 C C . GLU A 1 117 ? -20.688 10.961 0.639 1 97 117 GLU A C 1
ATOM 927 O O . GLU A 1 117 ? -21.875 11 0.337 1 97 117 GLU A O 1
ATOM 932 N N . SER A 1 118 ? -19.859 10.109 0.128 1 97.62 118 SER A N 1
ATOM 933 C CA . SER A 1 118 ? -20.281 9.18 -0.916 1 97.62 118 SER A CA 1
ATOM 934 C C . SER A 1 118 ? -20.812 7.879 -0.319 1 97.62 118 SER A C 1
ATOM 936 O O . SER A 1 118 ? -21.328 7.02 -1.041 1 97.62 118 SER A O 1
ATOM 938 N N . LEU A 1 119 ? -20.75 7.738 0.992 1 97.5 119 LEU A N 1
ATOM 939 C CA . LEU A 1 119 ? -21.172 6.52 1.678 1 97.5 119 LEU A CA 1
ATOM 940 C C . LEU A 1 119 ? -22.266 6.82 2.695 1 97.5 119 LEU A C 1
ATOM 942 O O . LEU A 1 119 ? -22.25 7.879 3.328 1 97.5 119 LEU A O 1
ATOM 946 N N . SER A 1 120 ? -23.219 5.906 2.898 1 97.19 120 SER A N 1
ATOM 947 C CA . SER A 1 120 ? -24.172 6.004 3.996 1 97.19 120 SER A CA 1
ATOM 948 C C . SER A 1 120 ? -23.516 5.656 5.328 1 97.19 120 SER A C 1
ATOM 950 O O . SER A 1 120 ? -22.453 5.02 5.363 1 97.19 120 SER A O 1
ATOM 952 N N . GLU A 1 121 ? -24.141 6.035 6.395 1 96.12 121 GLU A N 1
ATOM 953 C CA . GLU A 1 121 ? -23.625 5.691 7.719 1 96.12 121 GLU A CA 1
ATOM 954 C C . GLU A 1 121 ? -23.531 4.18 7.898 1 96.12 121 GLU A C 1
ATOM 956 O O . GLU A 1 121 ? -22.594 3.688 8.539 1 96.12 121 GLU A O 1
ATOM 961 N N . ASP A 1 122 ? -24.469 3.486 7.277 1 95.88 122 ASP A N 1
ATOM 962 C CA . ASP A 1 122 ? -24.453 2.027 7.34 1 95.88 122 ASP A CA 1
ATOM 963 C C . ASP A 1 122 ? -23.25 1.463 6.578 1 95.88 122 ASP A C 1
ATOM 965 O O . ASP A 1 122 ? -22.609 0.518 7.039 1 95.88 122 ASP A O 1
ATOM 969 N N . GLU A 1 123 ? -22.984 2.031 5.473 1 96.38 123 GLU A N 1
ATOM 970 C CA . GLU A 1 123 ? -21.828 1.603 4.676 1 96.38 123 GLU A CA 1
ATOM 971 C C . GLU A 1 123 ? -20.516 1.875 5.402 1 96.38 123 GLU A C 1
ATOM 973 O O . GLU A 1 123 ? -19.609 1.053 5.367 1 96.38 123 GLU A O 1
ATOM 978 N N . ILE A 1 124 ? -20.453 2.988 6.059 1 96.69 124 ILE A N 1
ATOM 979 C CA . ILE A 1 124 ? -19.266 3.35 6.824 1 96.69 124 ILE A CA 1
ATOM 980 C C . ILE A 1 124 ? -19.078 2.363 7.977 1 96.69 124 ILE A C 1
ATOM 982 O O . ILE A 1 124 ? -17.969 1.843 8.18 1 96.69 124 ILE A O 1
ATOM 986 N N . GLY A 1 125 ? -20.109 2.135 8.68 1 96.44 125 GLY A N 1
ATOM 987 C CA . GLY A 1 125 ? -20.031 1.157 9.75 1 96.44 125 GLY A CA 1
ATOM 988 C C . GLY A 1 125 ? -19.609 -0.22 9.281 1 96.44 125 GLY A C 1
ATOM 989 O O . GLY A 1 125 ? -18.75 -0.85 9.883 1 96.44 125 GLY A O 1
ATOM 990 N N . SER A 1 126 ? -20.234 -0.689 8.211 1 96.62 126 SER A N 1
ATOM 991 C CA . SER A 1 126 ? -19.906 -1.99 7.629 1 96.62 126 SER A CA 1
ATOM 992 C C . SER A 1 126 ? -18.453 -2.055 7.195 1 96.62 126 SER A C 1
ATOM 994 O O . SER A 1 126 ? -17.797 -3.094 7.332 1 96.62 126 SER A O 1
ATOM 996 N N . PHE A 1 127 ? -18 -0.917 6.656 1 97.62 127 PHE A N 1
ATOM 997 C CA . PHE A 1 127 ? -16.609 -0.812 6.25 1 97.62 127 PHE A CA 1
ATOM 998 C C . PHE A 1 127 ? -15.672 -1.114 7.418 1 97.62 127 PHE A C 1
ATOM 1000 O O . PHE A 1 127 ? -14.805 -1.986 7.32 1 97.62 127 PHE A O 1
ATOM 1007 N N . PHE A 1 128 ? -15.852 -0.542 8.5 1 97.06 128 PHE A N 1
ATOM 1008 C CA . PHE A 1 128 ? -14.953 -0.704 9.633 1 97.06 128 PHE A CA 1
ATOM 1009 C C . PHE A 1 128 ? -15.078 -2.104 10.227 1 97.06 128 PHE A C 1
ATOM 1011 O O . PHE A 1 128 ? -14.078 -2.693 10.648 1 97.06 128 PHE A O 1
ATOM 1018 N N . VAL A 1 129 ? -16.266 -2.656 10.234 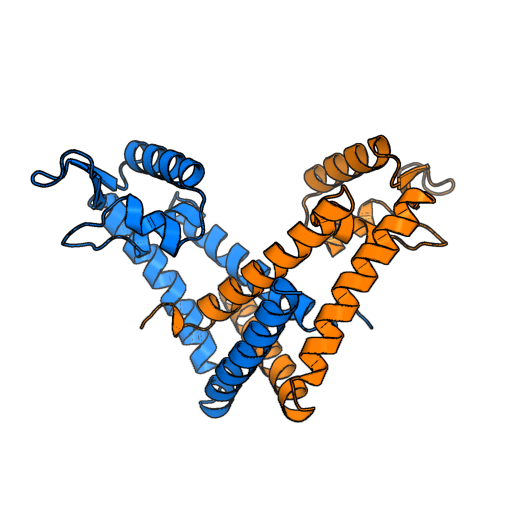1 97 129 VAL A N 1
ATOM 1019 C CA . VAL A 1 129 ? -16.469 -4.012 10.734 1 97 129 VAL A CA 1
ATOM 1020 C C . VAL A 1 129 ? -15.734 -5.012 9.844 1 97 129 VAL A C 1
ATOM 1022 O O . VAL A 1 129 ? -15.055 -5.906 10.336 1 97 129 VAL A O 1
ATOM 1025 N N . THR A 1 130 ? -15.875 -4.844 8.547 1 97.81 130 THR A N 1
ATOM 1026 C CA . THR A 1 130 ? -15.234 -5.73 7.582 1 97.81 130 THR A CA 1
ATOM 1027 C C . THR A 1 130 ? -13.719 -5.668 7.711 1 97.81 130 THR A C 1
ATOM 1029 O O . THR A 1 130 ? -13.047 -6.699 7.734 1 97.81 130 THR A O 1
ATOM 1032 N N . PHE A 1 131 ? -13.172 -4.473 7.875 1 97.81 131 PHE A N 1
ATOM 1033 C CA . PHE A 1 131 ? -11.727 -4.309 7.98 1 97.81 131 PHE A CA 1
ATOM 1034 C C . PHE A 1 131 ? -11.211 -4.891 9.289 1 97.81 131 PHE A C 1
ATOM 1036 O O . PHE A 1 131 ? -10.094 -5.422 9.344 1 97.81 131 PHE A O 1
ATOM 1043 N N . LYS A 1 132 ? -12.016 -4.797 10.312 1 97.5 132 LYS A N 1
ATOM 1044 C CA . LYS A 1 132 ? -11.641 -5.445 11.562 1 97.5 132 LYS A CA 1
ATOM 1045 C C . LYS A 1 132 ? -11.508 -6.953 11.383 1 97.5 132 LYS A C 1
ATOM 1047 O O . LYS A 1 132 ? -10.555 -7.562 11.867 1 97.5 132 LYS A O 1
ATOM 1052 N N . LYS A 1 133 ? -12.43 -7.594 10.695 1 97.94 133 LYS A N 1
ATOM 1053 C CA . LYS A 1 133 ? -12.398 -9.031 10.43 1 97.94 133 LYS A CA 1
ATOM 1054 C C . LYS A 1 133 ? -11.203 -9.398 9.547 1 97.94 133 LYS A C 1
ATOM 1056 O O . LYS A 1 133 ? -10.523 -10.391 9.797 1 97.94 133 LYS A O 1
ATOM 1061 N N . ILE A 1 134 ? -10.953 -8.586 8.523 1 97.69 134 ILE A N 1
ATOM 1062 C CA . ILE A 1 134 ? -9.828 -8.844 7.625 1 97.69 134 ILE A CA 1
ATOM 1063 C C . ILE A 1 134 ? -8.516 -8.758 8.398 1 97.69 134 ILE A C 1
ATOM 1065 O O . ILE A 1 134 ? -7.648 -9.617 8.25 1 97.69 134 ILE A O 1
ATOM 1069 N N . ASN A 1 135 ? -8.391 -7.746 9.25 1 96.81 135 ASN A N 1
ATOM 1070 C CA . ASN A 1 135 ? -7.188 -7.594 10.055 1 96.81 135 ASN A CA 1
ATOM 1071 C C . ASN A 1 135 ? -7.004 -8.766 11.016 1 96.81 135 ASN A C 1
ATOM 1073 O O . ASN A 1 135 ? -5.875 -9.172 11.289 1 96.81 135 ASN A O 1
ATOM 1077 N N . THR A 1 136 ? -8.086 -9.289 11.508 1 96.88 136 THR A N 1
ATOM 1078 C CA . THR A 1 136 ? -8.016 -10.461 12.367 1 96.88 136 THR A CA 1
ATOM 1079 C C . THR A 1 136 ? -7.461 -11.664 11.609 1 96.88 136 THR A C 1
ATOM 1081 O O . THR A 1 136 ? -6.633 -12.414 12.133 1 96.88 136 THR A O 1
ATOM 1084 N N . VAL A 1 137 ? -7.918 -11.859 10.391 1 96.69 137 VAL A N 1
ATOM 1085 C CA . VAL A 1 137 ? -7.438 -12.945 9.547 1 96.69 137 VAL A CA 1
ATOM 1086 C C . VAL A 1 137 ? -5.934 -12.789 9.32 1 96.69 137 VAL A C 1
ATOM 1088 O O . VAL A 1 137 ? -5.184 -13.766 9.406 1 96.69 137 VAL A O 1
ATOM 1091 N N . ILE A 1 138 ? -5.449 -11.555 9.016 1 95.81 138 ILE A N 1
ATOM 1092 C CA . ILE A 1 138 ? -4.035 -11.281 8.781 1 95.81 138 ILE A CA 1
ATOM 1093 C C . ILE A 1 138 ? -3.227 -11.656 10.016 1 95.81 138 ILE A C 1
ATOM 1095 O O . ILE A 1 138 ? -2.186 -12.305 9.914 1 95.81 138 ILE A O 1
ATOM 1099 N N . ASP A 1 139 ? -3.756 -11.289 11.172 1 93.75 139 ASP A N 1
ATOM 1100 C CA . ASP A 1 139 ? -3.076 -11.578 12.43 1 93.75 139 ASP A CA 1
ATOM 1101 C C . ASP A 1 139 ? -2.971 -13.078 12.664 1 93.75 139 ASP A C 1
ATOM 1103 O O . ASP A 1 139 ? -1.953 -13.562 13.164 1 93.75 139 ASP A O 1
ATOM 1107 N N . GLU A 1 140 ? -3.977 -13.773 12.281 1 92.94 140 GLU A N 1
ATOM 1108 C CA . GLU A 1 140 ? -3.992 -15.227 12.453 1 92.94 140 GLU A CA 1
ATOM 1109 C C . GLU A 1 140 ? -3.014 -15.906 11.492 1 92.94 140 GLU A C 1
ATOM 1111 O O . GLU A 1 140 ? -2.41 -16.922 11.828 1 92.94 140 GLU A O 1
ATOM 1116 N N . LEU A 1 141 ? -2.91 -15.352 10.32 1 90.06 141 LEU A N 1
ATOM 1117 C CA . LEU A 1 141 ? -2.01 -15.93 9.328 1 90.06 141 LEU A CA 1
ATOM 1118 C C . LEU A 1 141 ? -0.557 -15.594 9.656 1 90.06 141 LEU A C 1
ATOM 1120 O O . LEU A 1 141 ? 0.35 -16.359 9.305 1 90.06 141 LEU A O 1
ATOM 1124 N N . HIS A 1 142 ? -0.295 -14.461 10.219 1 82.06 142 HIS A N 1
ATOM 1125 C CA . HIS A 1 142 ? 1.047 -14.094 10.656 1 82.06 142 HIS A CA 1
ATOM 1126 C C . HIS A 1 142 ? 1.531 -15 11.781 1 82.06 142 HIS A C 1
ATOM 1128 O O . HIS A 1 142 ? 2.717 -15.336 11.844 1 82.06 142 HIS A O 1
ATOM 1134 N N . LYS A 1 143 ? 0.638 -15.328 12.719 1 71.94 143 LYS A N 1
ATOM 1135 C CA . LYS A 1 143 ? 0.975 -16.203 13.836 1 71.94 143 LYS A CA 1
ATOM 1136 C C . LYS A 1 143 ? 1.201 -17.641 13.367 1 71.94 143 LYS A C 1
ATOM 1138 O O . LYS A 1 143 ? 1.889 -18.406 14.031 1 71.94 143 LYS A O 1
ATOM 1143 N N . SER A 1 144 ? 0.677 -18.031 12.195 1 60.88 144 SER A N 1
ATOM 1144 C CA . SER A 1 144 ? 0.811 -19.391 11.711 1 60.88 144 SER A CA 1
ATOM 1145 C C . SER A 1 144 ? 2.066 -19.562 10.867 1 60.88 144 SER A C 1
ATOM 1147 O O . SER A 1 144 ? 2.488 -18.625 10.18 1 60.88 144 SER A O 1
ATOM 1149 N N . MET B 1 1 ? -10.352 14.352 13.844 1 64 1 MET B N 1
ATOM 1150 C CA . MET B 1 1 ? -10.523 12.914 13.656 1 64 1 MET B CA 1
ATOM 1151 C C . MET B 1 1 ? -9.195 12.18 13.789 1 64 1 MET B C 1
ATOM 1153 O O . MET B 1 1 ? -8.156 12.695 13.367 1 64 1 MET B O 1
ATOM 1157 N N . LYS B 1 2 ? -9.289 10.984 14.641 1 81.06 2 LYS B N 1
ATOM 1158 C CA . LYS B 1 2 ? -8.109 10.141 14.805 1 81.06 2 LYS B CA 1
ATOM 1159 C C . LYS B 1 2 ? -7.793 9.383 13.516 1 81.06 2 LYS B C 1
ATOM 1161 O O . LYS B 1 2 ? -8.695 9.055 12.742 1 81.06 2 LYS B O 1
ATOM 1166 N N . LYS B 1 3 ? -6.531 9.242 13.203 1 80.31 3 LYS B N 1
ATOM 1167 C CA . LYS B 1 3 ? -6.078 8.562 11.992 1 80.31 3 LYS B CA 1
ATOM 1168 C C . LYS B 1 3 ? -6.785 7.219 11.82 1 80.31 3 LYS B C 1
ATOM 1170 O O . LYS B 1 3 ? -7.184 6.859 10.719 1 80.31 3 LYS B O 1
ATOM 1175 N N . GLU B 1 4 ? -7.047 6.531 13.016 1 84.81 4 GLU B N 1
ATOM 1176 C CA . GLU B 1 4 ? -7.613 5.188 12.969 1 84.81 4 GLU B CA 1
ATOM 1177 C C . GLU B 1 4 ? -9.086 5.227 12.562 1 84.81 4 GLU B C 1
ATOM 1179 O O . GLU B 1 4 ? -9.664 4.195 12.211 1 84.81 4 GLU B O 1
ATOM 1184 N N . GLU B 1 5 ? -9.562 6.457 12.531 1 88.56 5 GLU B N 1
ATOM 1185 C CA . GLU B 1 5 ? -10.977 6.605 12.219 1 88.56 5 GLU B CA 1
ATOM 1186 C C . GLU B 1 5 ? -11.188 6.992 10.758 1 88.56 5 GLU B C 1
ATOM 1188 O O . GLU B 1 5 ? -12.32 7.074 10.289 1 88.56 5 GLU B O 1
ATOM 1193 N N . THR B 1 6 ? -10.078 7.176 10.086 1 94.06 6 THR B N 1
ATOM 1194 C CA . THR B 1 6 ? -10.219 7.59 8.695 1 94.06 6 THR B CA 1
ATOM 1195 C C . THR B 1 6 ? -10.164 6.383 7.762 1 94.06 6 THR B C 1
ATOM 1197 O O . THR B 1 6 ? -9.539 5.367 8.086 1 94.06 6 THR B O 1
ATOM 1200 N N . ILE B 1 7 ? -10.836 6.473 6.684 1 96.62 7 ILE B N 1
ATOM 1201 C CA . ILE B 1 7 ? -10.977 5.391 5.715 1 96.62 7 ILE B CA 1
ATOM 1202 C C . ILE B 1 7 ? -9.641 5.125 5.031 1 96.62 7 ILE B C 1
ATOM 1204 O O . ILE B 1 7 ? -9.234 3.973 4.871 1 96.62 7 ILE B O 1
ATOM 1208 N N . ASP B 1 8 ? -8.922 6.246 4.719 1 96.19 8 ASP B N 1
ATOM 1209 C CA . ASP B 1 8 ? -7.645 6.066 4.043 1 96.19 8 ASP B CA 1
ATOM 1210 C C . ASP B 1 8 ? -6.637 5.367 4.949 1 96.19 8 ASP B C 1
ATOM 1212 O O . ASP B 1 8 ? -5.859 4.523 4.492 1 96.19 8 ASP B O 1
ATOM 1216 N N . TYR B 1 9 ? -6.707 5.656 6.238 1 94.25 9 TYR B N 1
ATOM 1217 C CA . TYR B 1 9 ? -5.797 5.02 7.184 1 94.25 9 TYR B CA 1
ATOM 1218 C C . TYR B 1 9 ? -6.07 3.523 7.277 1 94.25 9 TYR B C 1
ATOM 1220 O O . TYR B 1 9 ? -5.137 2.717 7.305 1 94.25 9 TYR B O 1
ATOM 1228 N N . GLN B 1 10 ? -7.316 3.113 7.359 1 96.5 10 GLN B N 1
ATOM 1229 C CA . GLN B 1 10 ? -7.672 1.701 7.453 1 96.5 10 GLN B CA 1
ATOM 1230 C C . GLN B 1 10 ? -7.215 0.933 6.219 1 96.5 10 GLN B C 1
ATOM 1232 O O . GLN B 1 10 ? -6.668 -0.167 6.332 1 96.5 10 GLN B O 1
ATOM 1237 N N . ILE B 1 11 ? -7.402 1.539 5.055 1 97.62 11 ILE B N 1
ATOM 1238 C CA . ILE B 1 11 ? -6.996 0.908 3.805 1 97.62 11 ILE B CA 1
ATOM 1239 C C . ILE B 1 11 ? -5.473 0.791 3.758 1 97.62 11 ILE B C 1
ATOM 1241 O O . ILE B 1 11 ? -4.934 -0.27 3.432 1 97.62 11 ILE B O 1
ATOM 1245 N N . LYS B 1 12 ? -4.812 1.827 4.113 1 94.94 12 LYS B N 1
ATOM 1246 C CA . LYS B 1 12 ? -3.352 1.853 4.129 1 94.94 12 LYS B CA 1
ATOM 1247 C C . LYS B 1 12 ? -2.793 0.793 5.074 1 94.94 12 LYS B C 1
ATOM 1249 O O . LYS B 1 12 ? -1.963 -0.027 4.68 1 94.94 12 LYS B O 1
ATOM 1254 N N . SER B 1 13 ? -3.258 0.883 6.328 1 93.75 13 SER B N 1
ATOM 1255 C CA . SER B 1 13 ? -2.754 -0.016 7.359 1 93.75 13 SER B CA 1
ATOM 1256 C C . SER B 1 13 ? -3.01 -1.475 6.996 1 93.75 13 SER B C 1
ATOM 1258 O O . SER B 1 13 ? -2.131 -2.324 7.16 1 93.75 13 SER B O 1
ATOM 1260 N N . CYS B 1 14 ? -4.188 -1.763 6.492 1 96.81 14 CYS B N 1
ATOM 1261 C CA . CYS B 1 14 ? -4.539 -3.121 6.094 1 96.81 14 CYS B CA 1
ATOM 1262 C C . CYS B 1 14 ? -3.648 -3.607 4.957 1 96.81 14 CYS B C 1
ATOM 1264 O O . CYS B 1 14 ? -3.109 -4.715 5.016 1 96.81 14 CYS B O 1
ATOM 1266 N N . TRP B 1 15 ? -3.461 -2.793 3.98 1 96.31 15 TRP B N 1
ATOM 1267 C CA . TRP B 1 15 ? -2.596 -3.184 2.873 1 96.31 15 TRP B CA 1
ATOM 1268 C C . TRP B 1 15 ? -1.167 -3.414 3.352 1 96.31 15 TRP B C 1
ATOM 1270 O O . TRP B 1 15 ? -0.507 -4.363 2.922 1 96.31 15 TRP B O 1
ATOM 1280 N N . HIS B 1 16 ? -0.644 -2.578 4.219 1 92.56 16 HIS B N 1
ATOM 1281 C CA . HIS B 1 16 ? 0.707 -2.754 4.742 1 92.56 16 HIS B CA 1
ATOM 1282 C C . HIS B 1 16 ? 0.852 -4.094 5.453 1 92.56 16 HIS B C 1
ATOM 1284 O O . HIS B 1 16 ? 1.866 -4.777 5.297 1 92.56 16 HIS B O 1
ATOM 1290 N N . SER B 1 17 ? -0.171 -4.406 6.18 1 94.88 17 SER B N 1
ATOM 1291 C CA . SER B 1 17 ? -0.144 -5.691 6.875 1 94.88 17 SER B CA 1
ATOM 1292 C C . SER B 1 17 ? -0.153 -6.855 5.891 1 94.88 17 SER B C 1
ATOM 1294 O O . SER B 1 17 ? 0.604 -7.812 6.047 1 94.88 17 SER B O 1
ATOM 1296 N N . ILE B 1 18 ? -0.99 -6.781 4.863 1 96.25 18 ILE B N 1
ATOM 1297 C CA . ILE B 1 18 ? -1.043 -7.801 3.822 1 96.25 18 ILE B CA 1
ATOM 1298 C C . ILE B 1 18 ? 0.306 -7.883 3.113 1 96.25 18 ILE B C 1
ATOM 1300 O O . ILE B 1 18 ? 0.861 -8.969 2.943 1 96.25 18 ILE B O 1
ATOM 1304 N N . SER B 1 19 ? 0.83 -6.75 2.748 1 94.56 19 SER B N 1
ATOM 1305 C CA . SER B 1 19 ? 2.092 -6.664 2.02 1 94.56 19 SER B CA 1
ATOM 1306 C C . SER B 1 19 ? 3.238 -7.262 2.824 1 94.56 19 SER B C 1
ATOM 1308 O O . SER B 1 19 ? 4.086 -7.969 2.277 1 94.56 19 SER B O 1
ATOM 1310 N N . ARG B 1 20 ? 3.256 -6.938 4.09 1 92.25 20 ARG B N 1
ATOM 1311 C CA . ARG B 1 20 ? 4.285 -7.504 4.957 1 92.25 20 ARG B CA 1
ATOM 1312 C C . ARG B 1 20 ? 4.219 -9.023 4.965 1 92.25 20 ARG B C 1
ATOM 1314 O O . ARG B 1 20 ? 5.246 -9.695 4.887 1 92.25 20 ARG B O 1
ATOM 1321 N N . MET B 1 21 ? 3.041 -9.523 5.105 1 93.31 21 MET B N 1
ATOM 1322 C CA . MET B 1 21 ? 2.84 -10.969 5.094 1 93.31 21 MET B CA 1
ATOM 1323 C C . MET B 1 21 ? 3.303 -11.57 3.768 1 93.31 21 MET B C 1
ATOM 1325 O O . MET B 1 21 ? 4.02 -12.57 3.752 1 93.31 21 MET B O 1
ATOM 1329 N N . TYR B 1 22 ? 2.951 -10.93 2.645 1 94.38 22 TYR B N 1
ATOM 1330 C CA . TYR B 1 22 ? 3.361 -11.406 1.327 1 94.38 22 TYR B CA 1
ATOM 1331 C C . TYR B 1 22 ? 4.875 -11.359 1.178 1 94.38 22 TYR B C 1
ATOM 1333 O O . TYR B 1 22 ? 5.48 -12.273 0.619 1 94.38 22 TYR B O 1
ATOM 1341 N N . ASN B 1 23 ? 5.434 -10.344 1.668 1 93.81 23 ASN B N 1
ATOM 1342 C CA . ASN B 1 23 ? 6.883 -10.188 1.594 1 93.81 23 ASN B CA 1
ATOM 1343 C C . ASN B 1 23 ? 7.602 -11.281 2.385 1 93.81 23 ASN B C 1
ATOM 1345 O O . ASN B 1 23 ? 8.602 -11.828 1.92 1 93.81 23 ASN B O 1
ATOM 1349 N N . GLN B 1 24 ? 7.105 -11.516 3.535 1 93.94 24 GLN B N 1
ATOM 1350 C CA . GLN B 1 24 ? 7.695 -12.57 4.352 1 93.94 24 GLN B CA 1
ATOM 1351 C C . GLN B 1 24 ? 7.645 -13.914 3.639 1 93.94 24 GLN B C 1
ATOM 1353 O O . GLN B 1 24 ? 8.641 -14.641 3.592 1 93.94 24 GLN B O 1
ATOM 1358 N N . LYS B 1 25 ? 6.512 -14.242 3.086 1 93.81 25 LYS B N 1
ATOM 1359 C CA . LYS B 1 25 ? 6.348 -15.508 2.381 1 93.81 25 LYS B CA 1
ATOM 1360 C C . LYS B 1 25 ? 7.227 -15.555 1.132 1 93.81 25 LYS B C 1
ATOM 1362 O O . LYS B 1 25 ? 7.84 -16.594 0.838 1 93.81 25 LYS B O 1
ATOM 1367 N N . ALA B 1 26 ? 7.297 -14.469 0.41 1 95.31 26 ALA B N 1
ATOM 1368 C CA . ALA B 1 26 ? 8.141 -14.383 -0.779 1 95.31 26 ALA B CA 1
ATOM 1369 C C . ALA B 1 26 ? 9.609 -14.57 -0.419 1 95.31 26 ALA B C 1
ATOM 1371 O O . ALA B 1 26 ? 10.336 -15.312 -1.092 1 95.31 26 ALA B O 1
ATOM 1372 N N . ASN B 1 27 ? 9.992 -13.961 0.628 1 94.62 27 ASN B N 1
ATOM 1373 C CA . ASN B 1 27 ? 11.375 -14.07 1.084 1 94.62 27 ASN B CA 1
ATOM 1374 C C . ASN B 1 27 ? 11.727 -15.516 1.441 1 94.62 27 ASN B C 1
ATOM 1376 O O . ASN B 1 27 ? 12.836 -15.969 1.163 1 94.62 27 ASN B O 1
ATOM 1380 N N . MET B 1 28 ? 10.836 -16.141 2.041 1 94.44 28 MET B N 1
ATOM 1381 C CA . MET B 1 28 ? 11.055 -17.547 2.389 1 94.44 28 MET B CA 1
ATOM 1382 C C . MET B 1 28 ? 11.289 -18.391 1.139 1 94.44 28 MET B C 1
ATOM 1384 O O . MET B 1 28 ? 11.984 -19.406 1.188 1 94.44 28 MET B O 1
ATOM 1388 N N . GLU B 1 29 ? 10.773 -17.938 0.04 1 95.19 29 GLU B N 1
ATOM 1389 C CA . GLU B 1 29 ? 10.93 -18.641 -1.232 1 95.19 29 GLU B CA 1
ATOM 1390 C C . GLU B 1 29 ? 12.141 -18.125 -2 1 95.19 29 GLU B C 1
ATOM 1392 O O . GLU B 1 29 ? 12.398 -18.547 -3.127 1 95.19 29 GLU B O 1
ATOM 1397 N N . GLY B 1 30 ? 12.82 -17.109 -1.479 1 95.25 30 GLY B N 1
ATOM 1398 C CA . GLY B 1 30 ? 14.023 -16.594 -2.1 1 95.25 30 GLY B CA 1
ATOM 1399 C C . GLY B 1 30 ? 13.75 -15.555 -3.176 1 95.25 30 GLY B C 1
ATOM 1400 O O . GLY B 1 30 ? 14.578 -15.344 -4.066 1 95.25 30 GLY B O 1
ATOM 1401 N N . ILE B 1 31 ? 12.531 -14.984 -3.184 1 96.12 31 ILE B N 1
ATOM 1402 C CA . ILE B 1 31 ? 12.195 -13.938 -4.141 1 96.12 31 ILE B CA 1
ATOM 1403 C C . ILE B 1 31 ? 11.57 -12.75 -3.41 1 96.12 31 ILE B C 1
ATOM 1405 O O . ILE B 1 31 ? 11.336 -12.812 -2.201 1 96.12 31 ILE B O 1
ATOM 1409 N N . THR B 1 32 ? 11.336 -11.711 -4.102 1 93.88 32 THR B N 1
ATOM 1410 C CA . THR B 1 32 ? 10.633 -10.555 -3.562 1 93.88 32 THR B CA 1
ATOM 1411 C C . THR B 1 32 ? 9.156 -10.602 -3.949 1 93.88 32 THR B C 1
ATOM 1413 O O . THR B 1 32 ? 8.766 -11.352 -4.848 1 93.88 32 THR B O 1
ATOM 1416 N N . THR B 1 33 ? 8.414 -9.789 -3.254 1 92.62 33 THR B N 1
ATOM 1417 C CA . THR B 1 33 ? 6.996 -9.695 -3.568 1 92.62 33 THR B CA 1
ATOM 1418 C C . THR B 1 33 ? 6.789 -9.195 -4.996 1 92.62 33 THR B C 1
ATOM 1420 O O . THR B 1 33 ? 5.906 -9.68 -5.707 1 92.62 33 THR B O 1
ATOM 1423 N N . SER B 1 34 ? 7.602 -8.273 -5.422 1 93.12 34 SER B N 1
ATOM 1424 C CA . SER B 1 34 ? 7.508 -7.766 -6.789 1 93.12 34 SER B CA 1
ATOM 1425 C C . SER B 1 34 ? 7.754 -8.875 -7.809 1 93.12 34 SER B C 1
ATOM 1427 O O . SER B 1 34 ? 7.039 -8.969 -8.805 1 93.12 34 SER B O 1
ATOM 1429 N N . MET B 1 35 ? 8.695 -9.672 -7.59 1 95.25 35 MET B N 1
ATOM 1430 C CA . MET B 1 35 ? 8.961 -10.812 -8.461 1 95.25 35 MET B CA 1
ATOM 1431 C C . MET B 1 35 ? 7.777 -11.773 -8.477 1 95.25 35 MET B C 1
ATOM 1433 O O . MET B 1 35 ? 7.383 -12.266 -9.539 1 95.25 35 MET B O 1
ATOM 1437 N N . GLY B 1 36 ? 7.246 -12.016 -7.277 1 95.12 36 GLY B N 1
ATOM 1438 C CA . GLY B 1 36 ? 6.055 -12.844 -7.188 1 95.12 36 GLY B CA 1
ATOM 1439 C C . GLY B 1 36 ? 4.906 -12.336 -8.031 1 95.12 36 GLY B C 1
ATOM 1440 O O . GLY B 1 36 ? 4.262 -13.117 -8.742 1 95.12 36 GLY B O 1
ATOM 1441 N N . PHE B 1 37 ? 4.742 -11.07 -7.98 1 92.56 37 PHE B N 1
ATOM 1442 C CA . PHE B 1 37 ? 3.662 -10.461 -8.75 1 92.56 37 PHE B CA 1
ATOM 1443 C C . PHE B 1 37 ? 3.93 -10.586 -10.25 1 92.56 37 PHE B C 1
ATOM 1445 O O . PHE B 1 37 ? 3.004 -10.805 -11.031 1 92.56 37 PHE B O 1
ATOM 1452 N N . VAL B 1 38 ? 5.109 -10.43 -10.672 1 94.25 38 VAL B N 1
ATOM 1453 C CA . VAL B 1 38 ? 5.449 -10.641 -12.07 1 94.25 38 VAL B CA 1
ATOM 1454 C C . VAL B 1 38 ? 5.148 -12.078 -12.477 1 94.25 38 VAL B C 1
ATOM 1456 O O . VAL B 1 38 ? 4.496 -12.328 -13.492 1 94.25 38 VAL B O 1
ATOM 1459 N N . LEU B 1 39 ? 5.578 -13.008 -11.672 1 96.44 39 LEU B N 1
ATOM 1460 C CA . LEU B 1 39 ? 5.43 -14.43 -11.961 1 96.44 39 LEU B CA 1
ATOM 1461 C C . LEU B 1 39 ? 3.965 -14.797 -12.164 1 96.44 39 LEU B C 1
ATOM 1463 O O . LEU B 1 39 ? 3.629 -15.531 -13.102 1 96.44 39 LEU B O 1
ATOM 1467 N N . ILE B 1 40 ? 3.127 -14.297 -11.328 1 93.75 40 ILE B N 1
ATOM 1468 C CA . ILE B 1 40 ? 1.729 -14.719 -11.367 1 93.75 40 ILE B CA 1
ATOM 1469 C C . ILE B 1 40 ? 1.038 -14.094 -12.578 1 93.75 40 ILE B C 1
ATOM 1471 O O . ILE B 1 40 ? -0.077 -14.484 -12.938 1 93.75 40 ILE B O 1
ATOM 1475 N N . ASN B 1 41 ? 1.695 -13.109 -13.211 1 93 41 ASN B N 1
ATOM 1476 C CA . ASN B 1 41 ? 1.121 -12.469 -14.391 1 93 41 ASN B CA 1
ATOM 1477 C C . ASN B 1 41 ? 1.656 -13.078 -15.68 1 93 41 ASN B C 1
ATOM 1479 O O . ASN B 1 41 ? 1.228 -12.711 -16.781 1 93 41 ASN B O 1
ATOM 1483 N N . ILE B 1 42 ? 2.537 -13.984 -15.617 1 94.94 42 ILE B N 1
ATOM 1484 C CA . ILE B 1 42 ? 3.086 -14.641 -16.797 1 94.94 42 ILE B CA 1
ATOM 1485 C C . ILE B 1 42 ? 2.309 -15.93 -17.078 1 94.94 42 ILE B C 1
ATOM 1487 O O . ILE B 1 42 ? 2.16 -16.781 -16.203 1 94.94 42 ILE B O 1
ATOM 1491 N N . ASP B 1 43 ? 1.857 -16.031 -18.297 1 93.81 43 ASP B N 1
ATOM 1492 C CA . ASP B 1 43 ? 1.167 -17.25 -18.703 1 93.81 43 ASP B CA 1
ATOM 1493 C C . ASP B 1 43 ? 2.117 -18.453 -18.703 1 93.81 43 ASP B C 1
ATOM 1495 O O . ASP B 1 43 ? 3.158 -18.422 -19.359 1 93.81 43 ASP B O 1
ATOM 1499 N N . SER B 1 44 ? 1.804 -19.484 -18.016 1 92.69 44 SER B N 1
ATOM 1500 C CA . SER B 1 44 ? 2.703 -20.609 -17.781 1 92.69 44 SER B CA 1
ATOM 1501 C C . SER B 1 44 ? 2.9 -21.422 -19.062 1 92.69 44 SER B C 1
ATOM 1503 O O . SER B 1 44 ? 3.893 -22.141 -19.203 1 92.69 44 SER B O 1
ATOM 1505 N N . LYS B 1 45 ? 2.016 -21.312 -20 1 92.06 45 LYS B N 1
ATOM 1506 C CA . LYS B 1 45 ? 2.088 -22.109 -21.219 1 92.06 45 LYS B CA 1
ATOM 1507 C C . LYS B 1 45 ? 2.596 -21.266 -22.391 1 92.06 45 LYS B C 1
ATOM 1509 O O . LYS B 1 45 ? 3.566 -21.641 -23.047 1 92.06 45 LYS B O 1
ATOM 1514 N N . GLU B 1 46 ? 2.043 -20.062 -22.562 1 92.12 46 GLU B N 1
ATOM 1515 C CA . GLU B 1 46 ? 2.285 -19.312 -23.781 1 92.12 46 GLU B CA 1
ATOM 1516 C C . GLU B 1 46 ? 3.277 -18.172 -23.547 1 92.12 46 GLU B C 1
ATOM 1518 O O . GLU B 1 46 ? 3.711 -17.516 -24.484 1 92.12 46 GLU B O 1
ATOM 1523 N N . GLY B 1 47 ? 3.643 -18.031 -22.312 1 93.88 47 GLY B N 1
ATOM 1524 C CA . GLY B 1 47 ? 4.441 -16.844 -22.016 1 93.88 47 GLY B CA 1
ATOM 1525 C C . GLY B 1 47 ? 3.66 -15.555 -22.156 1 93.88 47 GLY B C 1
ATOM 1526 O O . GLY B 1 47 ? 2.467 -15.57 -22.469 1 93.88 47 GLY B O 1
ATOM 1527 N N . THR B 1 48 ? 4.242 -14.453 -21.797 1 93.81 48 THR B N 1
ATOM 1528 C CA . THR B 1 48 ? 3.613 -13.141 -21.875 1 93.81 48 THR B CA 1
ATOM 1529 C C . THR B 1 48 ? 4.594 -12.102 -22.406 1 93.81 48 THR B C 1
ATOM 1531 O O . THR B 1 48 ? 5.766 -12.094 -22.031 1 93.81 48 THR B O 1
ATOM 1534 N N . ALA B 1 49 ? 4.059 -11.297 -23.312 1 91.88 49 ALA B N 1
ATOM 1535 C CA . ALA B 1 49 ? 4.891 -10.211 -23.812 1 91.88 49 ALA B CA 1
ATOM 1536 C C . ALA B 1 49 ? 5.324 -9.281 -22.688 1 91.88 49 ALA B C 1
ATOM 1538 O O . ALA B 1 49 ? 4.52 -8.914 -21.828 1 91.88 49 ALA B O 1
ATOM 1539 N N . ALA B 1 50 ? 6.652 -8.922 -22.672 1 90.5 50 ALA B N 1
ATOM 1540 C CA . ALA B 1 50 ? 7.188 -8.047 -21.641 1 90.5 50 ALA B CA 1
ATOM 1541 C C . ALA B 1 50 ? 6.387 -6.75 -21.547 1 90.5 50 ALA B C 1
ATOM 1543 O O . ALA B 1 50 ? 6.137 -6.246 -20.438 1 90.5 50 ALA B O 1
ATOM 1544 N N . THR B 1 51 ? 5.875 -6.227 -22.609 1 87.25 51 THR B N 1
ATOM 1545 C CA . THR B 1 51 ? 5.172 -4.949 -22.672 1 87.25 51 THR B CA 1
ATOM 1546 C C . THR B 1 51 ? 3.803 -5.051 -22.016 1 87.25 51 THR B C 1
ATOM 1548 O O . THR B 1 51 ? 3.203 -4.031 -21.656 1 87.25 51 THR B O 1
ATOM 1551 N N . LYS B 1 52 ? 3.324 -6.219 -21.828 1 88.56 52 LYS B N 1
ATOM 1552 C CA . LYS B 1 52 ? 1.998 -6.426 -21.25 1 88.56 52 LYS B CA 1
ATOM 1553 C C . LYS B 1 52 ? 2.08 -6.668 -19.75 1 88.56 52 LYS B C 1
ATOM 1555 O O . LYS B 1 52 ? 1.061 -6.648 -19.047 1 88.56 52 LYS B O 1
ATOM 1560 N N . ILE B 1 53 ? 3.264 -6.895 -19.281 1 88.88 53 ILE B N 1
ATOM 1561 C CA . ILE B 1 53 ? 3.439 -7.215 -17.875 1 88.88 53 ILE B CA 1
ATOM 1562 C C . ILE B 1 53 ? 3.4 -5.934 -17.031 1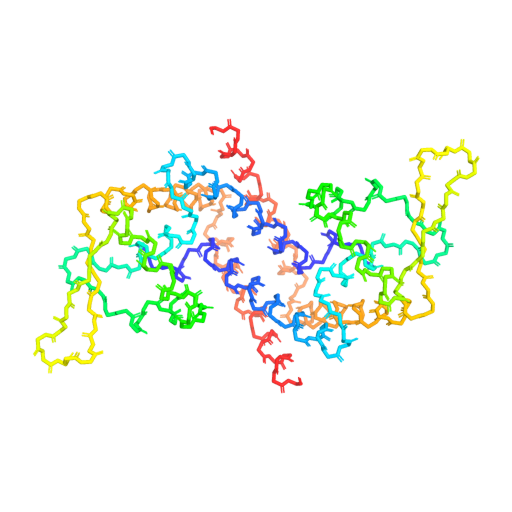 88.88 53 ILE B C 1
ATOM 1564 O O . ILE B 1 53 ? 2.744 -5.879 -15.992 1 88.88 53 ILE B O 1
ATOM 1568 N N . ALA B 1 54 ? 4.043 -4.824 -17.516 1 83.38 54 ALA B N 1
ATOM 1569 C CA . ALA B 1 54 ? 4.203 -3.572 -16.781 1 83.38 54 ALA B CA 1
ATOM 1570 C C . ALA B 1 54 ? 2.848 -2.945 -16.469 1 83.38 54 ALA B C 1
ATOM 1572 O O . ALA B 1 54 ? 2.561 -2.621 -15.312 1 83.38 54 ALA B O 1
ATOM 1573 N N . PRO B 1 55 ? 1.949 -2.771 -17.484 1 78.12 55 PRO B N 1
ATOM 1574 C CA . PRO B 1 55 ? 0.648 -2.156 -17.219 1 78.12 55 PRO B CA 1
ATOM 1575 C C . PRO B 1 55 ? -0.157 -2.922 -16.172 1 78.12 55 PRO B C 1
ATOM 1577 O O . PRO B 1 55 ? -0.891 -2.314 -15.383 1 78.12 55 PRO B O 1
ATOM 1580 N N . GLN B 1 56 ? 0.068 -4.188 -16.078 1 79.69 56 GLN B N 1
ATOM 1581 C CA . GLN B 1 56 ? -0.668 -5.012 -15.117 1 79.69 56 GLN B CA 1
ATOM 1582 C C . GLN B 1 56 ? -0.185 -4.766 -13.695 1 79.69 56 GLN B C 1
ATOM 1584 O O . GLN B 1 56 ? -0.93 -4.98 -12.734 1 79.69 56 GLN B O 1
ATOM 1589 N N . MET B 1 57 ? 1.004 -4.305 -13.555 1 80.25 57 MET B N 1
ATOM 1590 C CA . MET B 1 57 ? 1.609 -4.117 -12.242 1 80.25 57 MET B CA 1
ATOM 1591 C C . MET B 1 57 ? 1.665 -2.639 -11.875 1 80.25 57 MET B C 1
ATOM 1593 O O . MET B 1 57 ? 2.012 -2.289 -10.742 1 80.25 57 MET B O 1
ATOM 1597 N N . GLY B 1 58 ? 1.339 -1.81 -12.773 1 76.38 58 GLY B N 1
ATOM 1598 C CA . GLY B 1 58 ? 1.478 -0.382 -12.531 1 76.38 58 GLY B CA 1
ATOM 1599 C C . GLY B 1 58 ? 2.922 0.062 -12.391 1 76.38 58 GLY B C 1
ATOM 1600 O O . GLY B 1 58 ? 3.211 1.033 -11.688 1 76.38 58 GLY B O 1
ATOM 1601 N N . LEU B 1 59 ? 3.861 -0.593 -12.914 1 78.56 59 LEU B N 1
ATOM 1602 C CA . LEU B 1 59 ? 5.281 -0.268 -12.852 1 78.56 59 LEU B CA 1
ATOM 1603 C C . LEU B 1 59 ? 5.707 0.524 -14.086 1 78.56 59 LEU B C 1
ATOM 1605 O O . LEU B 1 59 ? 5.172 0.318 -15.18 1 78.56 59 LEU B O 1
ATOM 1609 N N . GLU B 1 60 ? 6.68 1.349 -13.828 1 82.31 60 GLU B N 1
ATOM 1610 C CA . GLU B 1 60 ? 7.344 2.004 -14.953 1 82.31 60 GLU B CA 1
ATOM 1611 C C . GLU B 1 60 ? 8.141 1.002 -15.789 1 82.31 60 GLU B C 1
ATOM 1613 O O . GLU B 1 60 ? 8.68 0.035 -15.25 1 82.31 60 GLU B O 1
ATOM 1618 N N . SER B 1 61 ? 8.195 1.295 -17.062 1 83.25 61 SER B N 1
ATOM 1619 C CA . SER B 1 61 ? 8.859 0.385 -17.984 1 83.25 61 SER B CA 1
ATOM 1620 C C . SER B 1 61 ? 10.297 0.112 -17.562 1 83.25 61 SER B C 1
ATOM 1622 O O . SER B 1 61 ? 10.75 -1.032 -17.609 1 83.25 61 SER B O 1
ATOM 1624 N N . ARG B 1 62 ? 10.961 1.116 -17.156 1 86.81 62 ARG B N 1
ATOM 1625 C CA . ARG B 1 62 ? 12.352 0.948 -16.766 1 86.81 62 ARG B CA 1
ATOM 1626 C C . ARG B 1 62 ? 12.461 0.054 -15.531 1 86.81 62 ARG B C 1
ATOM 1628 O O . ARG B 1 62 ? 13.352 -0.792 -15.445 1 86.81 62 ARG B O 1
ATOM 1635 N N . SER B 1 63 ? 11.555 0.184 -14.562 1 88.62 63 SER B N 1
ATOM 1636 C CA . SER B 1 63 ? 11.531 -0.62 -13.344 1 88.62 63 SER B CA 1
ATOM 1637 C C . SER B 1 63 ? 11.258 -2.088 -13.656 1 88.62 63 SER B C 1
ATOM 1639 O O . SER B 1 63 ? 11.906 -2.977 -13.102 1 88.62 63 SER B O 1
ATOM 1641 N N . LEU B 1 64 ? 10.414 -2.26 -14.609 1 91.31 64 LEU B N 1
ATOM 1642 C CA . LEU B 1 64 ? 10.078 -3.629 -14.992 1 91.31 64 LEU B CA 1
ATOM 1643 C C . LEU B 1 64 ? 11.266 -4.305 -15.68 1 91.31 64 LEU B C 1
ATOM 1645 O O . LEU B 1 64 ? 11.562 -5.469 -15.406 1 91.31 64 LEU B O 1
ATOM 1649 N N . THR B 1 65 ? 11.914 -3.588 -16.625 1 92.12 65 THR B N 1
ATOM 1650 C CA . THR B 1 65 ? 13.055 -4.137 -17.359 1 92.12 65 THR B CA 1
ATOM 1651 C C . THR B 1 65 ? 14.141 -4.586 -16.375 1 92.12 65 THR B C 1
ATOM 1653 O O . THR B 1 65 ? 14.695 -5.676 -16.516 1 92.12 65 THR B O 1
ATOM 1656 N N . ARG B 1 66 ? 14.391 -3.734 -15.422 1 94.5 66 ARG B N 1
ATOM 1657 C CA . ARG B 1 66 ? 15.383 -4.07 -14.406 1 94.5 66 ARG B CA 1
ATOM 1658 C C . ARG B 1 66 ? 14.961 -5.305 -13.617 1 94.5 66 ARG B C 1
ATOM 1660 O O . ARG B 1 66 ? 15.781 -6.18 -13.336 1 94.5 66 ARG B O 1
ATOM 1667 N N . LEU B 1 67 ? 13.734 -5.387 -13.305 1 95 67 LEU B N 1
ATOM 1668 C CA . LEU B 1 67 ? 13.195 -6.508 -12.547 1 95 67 LEU B CA 1
ATOM 1669 C C . LEU B 1 67 ? 13.281 -7.801 -13.352 1 95 67 LEU B C 1
ATOM 1671 O O . LEU B 1 67 ? 13.703 -8.836 -12.828 1 95 67 LEU B O 1
ATOM 1675 N N . LEU B 1 68 ? 12.953 -7.703 -14.586 1 96.25 68 LEU B N 1
ATOM 1676 C CA . LEU B 1 68 ? 13.008 -8.875 -15.453 1 96.25 68 LEU B CA 1
ATOM 1677 C C . LEU B 1 68 ? 14.438 -9.375 -15.617 1 96.25 68 LEU B C 1
ATOM 1679 O O . LEU B 1 68 ? 14.68 -10.578 -15.672 1 96.25 68 LEU B O 1
ATOM 1683 N N . LYS B 1 69 ? 15.336 -8.438 -15.742 1 96.88 69 LYS B N 1
ATOM 1684 C CA . LYS B 1 69 ? 16.75 -8.812 -15.852 1 96.88 69 LYS B CA 1
ATOM 1685 C C . LYS B 1 69 ? 17.203 -9.578 -14.609 1 96.88 69 LYS B C 1
ATOM 1687 O O . LYS B 1 69 ? 17.828 -10.633 -14.719 1 96.88 69 LYS B O 1
ATOM 1692 N N . THR B 1 70 ? 16.875 -9.078 -13.477 1 97.38 70 THR B N 1
ATOM 1693 C CA . THR B 1 70 ? 17.219 -9.727 -12.211 1 97.38 70 THR B CA 1
ATOM 1694 C C . THR B 1 70 ? 16.594 -11.109 -12.125 1 97.38 70 THR B C 1
ATOM 1696 O O . THR B 1 70 ? 17.234 -12.062 -11.664 1 97.38 70 THR B O 1
ATOM 1699 N N . MET B 1 71 ? 15.383 -11.242 -12.57 1 97.94 71 MET B N 1
ATOM 1700 C CA . MET B 1 71 ? 14.656 -12.5 -12.508 1 97.94 71 MET B CA 1
ATOM 1701 C C . MET B 1 71 ? 15.258 -13.523 -13.469 1 97.94 71 MET B C 1
ATOM 1703 O O . MET B 1 71 ? 15.281 -14.719 -13.172 1 97.94 71 MET B O 1
ATOM 1707 N N . GLU B 1 72 ? 15.656 -13.023 -14.586 1 98.06 72 GLU B N 1
ATOM 1708 C CA . GLU B 1 72 ? 16.359 -13.891 -15.531 1 98.06 72 GLU B CA 1
ATOM 1709 C C . GLU B 1 72 ? 17.656 -14.406 -14.938 1 98.06 72 GLU B C 1
ATOM 1711 O O . GLU B 1 72 ? 17.969 -15.602 -15.047 1 98.06 72 GLU B O 1
ATOM 1716 N N . GLU B 1 73 ? 18.406 -13.555 -14.32 1 97.81 73 GLU B N 1
ATOM 1717 C CA . GLU B 1 73 ? 19.656 -13.906 -13.672 1 97.81 73 GLU B CA 1
ATOM 1718 C C . GLU B 1 73 ? 19.438 -14.922 -12.555 1 97.81 73 GLU B C 1
ATOM 1720 O O . GLU B 1 73 ? 20.266 -15.797 -12.32 1 97.81 73 GLU B O 1
ATOM 1725 N N . LYS B 1 74 ? 18.297 -14.883 -11.914 1 97.62 74 LYS B N 1
ATOM 1726 C CA . LYS B 1 74 ? 17.953 -15.789 -10.82 1 97.62 74 LYS B CA 1
ATOM 1727 C C . LYS B 1 74 ? 17.406 -17.109 -11.344 1 97.62 74 LYS B C 1
ATOM 1729 O O . LYS B 1 74 ? 17.109 -18.016 -10.57 1 97.62 74 LYS B O 1
ATOM 1734 N N . GLY B 1 75 ? 17.203 -17.156 -12.664 1 98.12 75 GLY B N 1
ATOM 1735 C CA . GLY B 1 75 ? 16.75 -18.375 -13.297 1 98.12 75 GLY B CA 1
ATOM 1736 C C . GLY B 1 75 ? 15.25 -18.594 -13.172 1 98.12 75 GLY B C 1
ATOM 1737 O O . GLY B 1 75 ? 14.766 -19.719 -13.25 1 98.12 75 GLY B O 1
ATOM 1738 N N . LEU B 1 76 ? 14.461 -17.531 -12.938 1 98.56 76 LEU B N 1
ATOM 1739 C CA . LEU B 1 76 ? 13.016 -17.641 -12.742 1 98.56 76 LEU B CA 1
ATOM 1740 C C . LEU B 1 76 ? 12.281 -17.562 -14.078 1 98.56 76 LEU B C 1
ATOM 1742 O O . LEU B 1 76 ? 11.203 -18.125 -14.234 1 98.56 76 LEU B O 1
ATOM 1746 N N . ILE B 1 77 ? 12.93 -16.797 -14.961 1 98.5 77 ILE B N 1
ATOM 1747 C CA . ILE B 1 77 ? 12.273 -16.578 -16.25 1 98.5 77 ILE B CA 1
ATOM 1748 C C . ILE B 1 77 ? 13.305 -16.672 -17.375 1 98.5 77 ILE B C 1
ATOM 1750 O O . ILE B 1 77 ? 14.508 -16.688 -17.109 1 98.5 77 ILE B O 1
ATOM 1754 N N . MET B 1 78 ? 12.852 -16.781 -18.578 1 97.75 78 MET B N 1
ATOM 1755 C CA . MET B 1 78 ? 13.648 -16.672 -19.797 1 97.75 78 MET B CA 1
ATOM 1756 C C . MET B 1 78 ? 12.961 -15.781 -20.812 1 97.75 78 MET B C 1
ATOM 1758 O O . MET B 1 78 ? 11.727 -15.742 -20.891 1 97.75 78 MET B O 1
ATOM 1762 N N . LYS B 1 79 ? 13.758 -15.109 -21.547 1 95.5 79 LYS B N 1
ATOM 1763 C CA . LYS B 1 79 ? 13.25 -14.234 -22.594 1 95.5 79 LYS B CA 1
ATOM 1764 C C . LYS B 1 79 ? 13.484 -14.836 -23.969 1 95.5 79 LYS B C 1
ATOM 1766 O O . LYS B 1 79 ? 14.562 -15.375 -24.25 1 95.5 79 LYS B O 1
ATOM 1771 N N . VAL B 1 80 ? 12.422 -14.758 -24.703 1 93.75 80 VAL B N 1
ATOM 1772 C CA . VAL B 1 80 ? 12.523 -15.281 -26.062 1 93.75 80 VAL B CA 1
ATOM 1773 C C . VAL B 1 80 ? 12.047 -14.234 -27.062 1 93.75 80 VAL B C 1
ATOM 1775 O O . VAL B 1 80 ? 10.969 -13.656 -26.906 1 93.75 80 VAL B O 1
ATOM 1778 N N . GLN B 1 81 ? 12.875 -13.938 -28 1 91 81 GLN B N 1
ATOM 1779 C CA . GLN B 1 81 ? 12.477 -12.992 -29.031 1 91 81 GLN B CA 1
ATOM 1780 C C . GLN B 1 81 ? 11.305 -13.523 -29.844 1 91 81 GLN B C 1
ATOM 1782 O O . GLN B 1 81 ? 11.266 -14.711 -30.188 1 91 81 GLN B O 1
ATOM 1787 N N . ASP B 1 82 ? 10.352 -12.602 -30 1 79.25 82 ASP B N 1
ATOM 1788 C CA . ASP B 1 82 ? 9.203 -12.992 -30.812 1 79.25 82 ASP B CA 1
ATOM 1789 C C . ASP B 1 82 ? 9.602 -13.164 -32.281 1 79.25 82 ASP B C 1
ATOM 1791 O O . ASP B 1 82 ? 10.32 -12.328 -32.844 1 79.25 82 ASP B O 1
ATOM 1795 N N . GLN B 1 83 ? 9.211 -14.273 -32.812 1 78.44 83 GLN B N 1
ATOM 1796 C CA . GLN B 1 83 ? 9.594 -14.594 -34.188 1 78.44 83 GLN B CA 1
ATOM 1797 C C . GLN B 1 83 ? 8.883 -13.68 -35.188 1 78.44 83 GLN B C 1
ATOM 1799 O O . GLN B 1 83 ? 9.422 -13.391 -36.25 1 78.44 83 GLN B O 1
ATOM 1804 N N . GLU B 1 84 ? 7.664 -13.242 -34.906 1 79.75 84 GLU B N 1
ATOM 1805 C CA . GLU B 1 84 ? 6.859 -12.414 -35.781 1 79.75 84 GLU B CA 1
ATOM 1806 C C . GLU B 1 84 ? 7.168 -10.938 -35.594 1 79.75 84 GLU B C 1
ATOM 1808 O O . GLU B 1 84 ? 7.238 -10.18 -36.562 1 79.75 84 GLU B O 1
ATOM 1813 N N . ASP B 1 85 ? 7.25 -10.562 -34.406 1 77.5 85 ASP B N 1
ATOM 1814 C CA . ASP B 1 85 ? 7.602 -9.188 -34.062 1 77.5 85 ASP B CA 1
ATOM 1815 C C . ASP B 1 85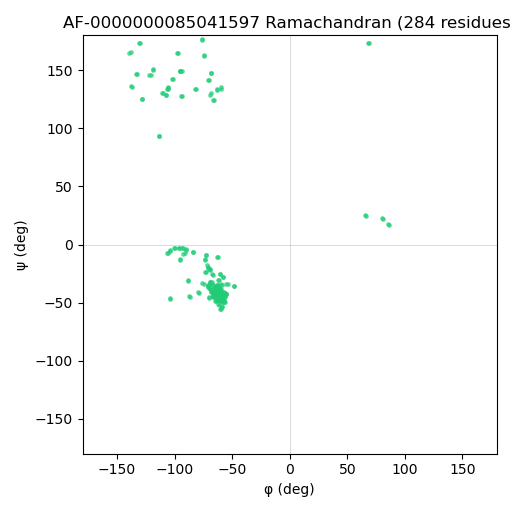 ? 8.953 -9.125 -33.375 1 77.5 85 ASP B C 1
ATOM 1817 O O . ASP B 1 85 ? 9.031 -9.25 -32.156 1 77.5 85 ASP B O 1
ATOM 1821 N N . LYS B 1 86 ? 10.008 -8.906 -34.125 1 76.44 86 LYS B N 1
ATOM 1822 C CA . LYS B 1 86 ? 11.375 -8.953 -33.625 1 76.44 86 LYS B CA 1
ATOM 1823 C C . LYS B 1 86 ? 11.609 -7.887 -32.562 1 76.44 86 LYS B C 1
ATOM 1825 O O . LYS B 1 86 ? 12.594 -7.938 -31.828 1 76.44 86 LYS B O 1
ATOM 1830 N N . ARG B 1 87 ? 10.641 -6.988 -32.438 1 77.38 87 ARG B N 1
ATOM 1831 C CA . ARG B 1 87 ? 10.789 -5.934 -31.453 1 77.38 87 ARG B CA 1
ATOM 1832 C C . ARG B 1 87 ? 10.156 -6.336 -30.125 1 77.38 87 ARG B C 1
ATOM 1834 O O . ARG B 1 87 ? 10.391 -5.695 -29.109 1 77.38 87 ARG B O 1
ATOM 1841 N N . SER B 1 88 ? 9.5 -7.465 -30.281 1 85 88 SER B N 1
ATOM 1842 C CA . SER B 1 88 ? 8.797 -7.891 -29.078 1 85 88 SER B CA 1
ATOM 1843 C C . SER B 1 88 ? 9.508 -9.055 -28.406 1 85 88 SER B C 1
ATOM 1845 O O . SER B 1 88 ? 10.094 -9.906 -29.078 1 85 88 SER B O 1
ATOM 1847 N N . VAL B 1 89 ? 9.641 -8.977 -27.188 1 91.44 89 VAL B N 1
ATOM 1848 C CA . VAL B 1 89 ? 10.227 -10.047 -26.375 1 91.44 89 VAL B CA 1
ATOM 1849 C C . VAL B 1 89 ? 9.148 -10.703 -25.516 1 91.44 89 VAL B C 1
ATOM 1851 O O . VAL B 1 89 ? 8.328 -10.016 -24.922 1 91.44 89 VAL B O 1
ATOM 1854 N N . LYS B 1 90 ? 9.133 -12.031 -25.578 1 93.69 90 LYS B N 1
ATOM 1855 C CA . LYS B 1 90 ? 8.211 -12.797 -24.734 1 93.69 90 LYS B CA 1
ATOM 1856 C C . LYS B 1 90 ? 8.93 -13.391 -23.531 1 93.69 90 LYS B C 1
ATOM 1858 O O . LYS B 1 90 ? 10.062 -13.875 -23.641 1 93.69 90 LYS B O 1
ATOM 1863 N N . VAL B 1 91 ? 8.203 -13.367 -22.438 1 96.44 91 VAL B N 1
ATOM 1864 C CA . VAL B 1 91 ? 8.766 -13.875 -21.188 1 96.44 91 VAL B CA 1
ATOM 1865 C C . VAL B 1 91 ? 8.125 -15.219 -20.828 1 96.44 91 VAL B C 1
ATOM 1867 O O . VAL B 1 91 ? 6.898 -15.352 -20.859 1 96.44 91 VAL B O 1
ATOM 1870 N N . PHE B 1 92 ? 8.984 -16.172 -20.562 1 97.44 92 PHE B N 1
ATOM 1871 C CA . PHE B 1 92 ? 8.531 -17.516 -20.188 1 97.44 92 PHE B CA 1
ATOM 1872 C C . PHE B 1 92 ? 9.031 -17.875 -18.781 1 97.44 92 PHE B C 1
ATOM 1874 O O . PHE B 1 92 ? 10.094 -17.422 -18.359 1 97.44 92 PHE B O 1
ATOM 1881 N N . LEU B 1 93 ? 8.234 -18.688 -18.141 1 98.25 93 LEU B N 1
ATOM 1882 C CA . LEU B 1 93 ? 8.656 -19.219 -16.844 1 98.25 93 LEU B CA 1
ATOM 1883 C C . LEU B 1 93 ? 9.594 -20.406 -17.016 1 98.25 93 LEU B C 1
ATOM 1885 O O . LEU B 1 93 ? 9.367 -21.266 -17.875 1 98.25 93 LEU B O 1
ATOM 1889 N N . THR B 1 94 ? 10.68 -20.422 -16.281 1 98.19 94 THR B N 1
ATOM 1890 C CA . THR B 1 94 ? 11.445 -21.641 -16.125 1 98.19 94 THR B CA 1
ATOM 1891 C C . THR B 1 94 ? 10.75 -22.594 -15.156 1 98.19 94 THR B C 1
ATOM 1893 O O . THR B 1 94 ? 9.688 -22.281 -14.617 1 98.19 94 THR B O 1
ATOM 1896 N N . GLU B 1 95 ? 11.312 -23.766 -14.992 1 98.06 95 GLU B N 1
ATOM 1897 C CA . GLU B 1 95 ? 10.758 -24.688 -14 1 98.06 95 GLU B CA 1
ATOM 1898 C C . GLU B 1 95 ? 10.812 -24.078 -12.602 1 98.06 95 GLU B C 1
ATOM 1900 O O . GLU B 1 95 ? 9.859 -24.188 -11.828 1 98.06 95 GLU B O 1
ATOM 1905 N N . LYS B 1 96 ? 11.914 -23.391 -12.336 1 98.12 96 LYS B N 1
ATOM 1906 C CA . LYS B 1 96 ? 12.055 -22.688 -11.07 1 98.12 96 LYS B CA 1
ATOM 1907 C C . LYS B 1 96 ? 11.016 -21.578 -10.938 1 98.12 96 LYS B C 1
ATOM 1909 O O . LYS B 1 96 ? 10.406 -21.406 -9.883 1 98.12 96 LYS B O 1
ATOM 1914 N N . GLY B 1 97 ? 10.812 -20.844 -12 1 98 97 GLY B N 1
ATOM 1915 C CA . GLY B 1 97 ? 9.805 -19.812 -12.031 1 98 97 GLY B CA 1
ATOM 1916 C C . GLY B 1 97 ? 8.398 -20.328 -11.781 1 98 97 GLY B C 1
ATOM 1917 O O . GLY B 1 97 ? 7.613 -19.703 -11.07 1 98 97 GLY B O 1
ATOM 1918 N N . LYS B 1 98 ? 8.117 -21.453 -12.336 1 97.81 98 LYS B N 1
ATOM 1919 C CA . LYS B 1 98 ? 6.812 -22.078 -12.141 1 97.81 98 LYS B CA 1
ATOM 1920 C C . LYS B 1 98 ? 6.59 -22.453 -10.68 1 97.81 98 LYS B C 1
ATOM 1922 O O . LYS B 1 98 ? 5.488 -22.297 -10.156 1 97.81 98 LYS B O 1
ATOM 1927 N N . GLN B 1 99 ? 7.609 -22.953 -10.094 1 97.62 99 GLN B N 1
ATOM 1928 C CA . GLN B 1 99 ? 7.531 -23.328 -8.688 1 97.62 99 GLN B CA 1
ATOM 1929 C C . GLN B 1 99 ? 7.27 -22.109 -7.805 1 97.62 99 GLN B C 1
ATOM 1931 O O . GLN B 1 99 ? 6.422 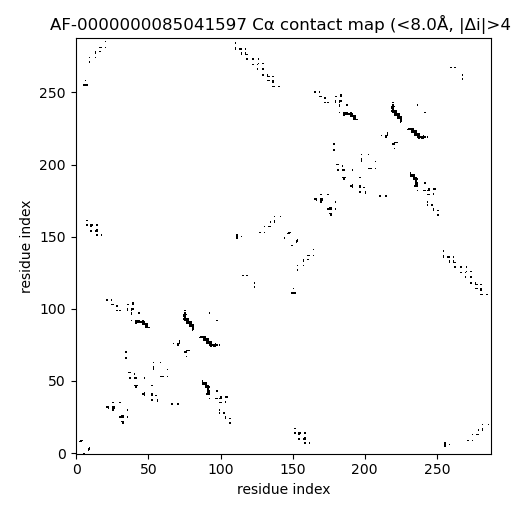-22.156 -6.914 1 97.62 99 GLN B O 1
ATOM 1936 N N . LYS B 1 100 ? 8.023 -21.047 -8.023 1 97.75 100 LYS B N 1
ATOM 1937 C CA . LYS B 1 100 ? 7.848 -19.828 -7.234 1 97.75 100 LYS B CA 1
ATOM 1938 C C . LYS B 1 100 ? 6.48 -19.203 -7.484 1 97.75 100 LYS B C 1
ATOM 1940 O O . LYS B 1 100 ? 5.852 -18.688 -6.562 1 97.75 100 LYS B O 1
ATOM 1945 N N . LYS B 1 101 ? 6.031 -19.281 -8.75 1 96.69 101 LYS B N 1
ATOM 1946 C CA . LYS B 1 101 ? 4.688 -18.828 -9.07 1 96.69 101 LYS B CA 1
ATOM 1947 C C . LYS B 1 101 ? 3.635 -19.594 -8.281 1 96.69 101 LYS B C 1
ATOM 1949 O O . LYS B 1 101 ? 2.705 -19 -7.73 1 96.69 101 LYS B O 1
ATOM 1954 N N . ALA B 1 102 ? 3.785 -20.891 -8.32 1 96.38 102 ALA B N 1
ATOM 1955 C CA . ALA B 1 102 ? 2.83 -21.734 -7.602 1 96.38 102 ALA B CA 1
ATOM 1956 C C . ALA B 1 102 ? 2.783 -21.375 -6.121 1 96.38 102 ALA B C 1
ATOM 1958 O O . ALA B 1 102 ? 1.709 -21.328 -5.52 1 96.38 102 ALA B O 1
ATOM 1959 N N . ALA B 1 103 ? 3.936 -21.125 -5.543 1 95.88 103 ALA B N 1
ATOM 1960 C CA . ALA B 1 103 ? 4.012 -20.734 -4.137 1 95.88 103 ALA B CA 1
ATOM 1961 C C . ALA B 1 103 ? 3.322 -19.391 -3.91 1 95.88 103 ALA B C 1
ATOM 1963 O O . ALA B 1 103 ? 2.578 -19.234 -2.939 1 95.88 103 ALA B O 1
ATOM 1964 N N . ALA B 1 104 ? 3.568 -18.438 -4.773 1 94.94 104 ALA B N 1
ATOM 1965 C CA . ALA B 1 104 ? 2.943 -17.125 -4.672 1 94.94 104 ALA B CA 1
ATOM 1966 C C . ALA B 1 104 ? 1.426 -17.234 -4.793 1 94.94 104 ALA B C 1
ATOM 1968 O O . ALA B 1 104 ? 0.693 -16.641 -3.996 1 94.94 104 ALA B O 1
ATOM 1969 N N . VAL B 1 105 ? 0.969 -18 -5.77 1 94.56 105 VAL B N 1
ATOM 1970 C CA . VAL B 1 105 ? -0.458 -18.203 -6.004 1 94.56 105 VAL B CA 1
ATOM 1971 C C . VAL B 1 105 ? -1.101 -18.844 -4.777 1 94.56 105 VAL B C 1
ATOM 1973 O O . VAL B 1 105 ? -2.191 -18.453 -4.359 1 94.56 105 VAL B O 1
ATOM 1976 N N . SER B 1 106 ? -0.401 -19.812 -4.258 1 95.06 106 SER B N 1
ATOM 1977 C CA . SER B 1 106 ? -0.907 -20.5 -3.072 1 95.06 106 SER B CA 1
ATOM 1978 C C . SER B 1 106 ? -1.071 -19.531 -1.904 1 95.06 106 SER B C 1
ATOM 1980 O O . SER B 1 106 ? -2.062 -19.594 -1.174 1 95.06 106 SER B O 1
ATOM 1982 N N . THR B 1 107 ? -0.109 -18.672 -1.699 1 93.69 107 THR B N 1
ATOM 1983 C CA . THR B 1 107 ? -0.142 -17.688 -0.63 1 93.69 107 THR B CA 1
ATOM 1984 C C . THR B 1 107 ? -1.345 -16.75 -0.789 1 93.69 107 THR B C 1
ATOM 1986 O O . THR B 1 107 ? -2.09 -16.531 0.167 1 93.69 107 THR B O 1
ATOM 1989 N N . ILE B 1 108 ? -1.547 -16.281 -1.985 1 94.25 108 ILE B N 1
ATOM 1990 C CA . ILE B 1 108 ? -2.635 -15.352 -2.275 1 94.25 108 ILE B CA 1
ATOM 1991 C C . ILE B 1 108 ? -3.977 -16.047 -2.096 1 94.25 108 ILE B C 1
ATOM 1993 O O . ILE B 1 108 ? -4.902 -15.5 -1.496 1 94.25 108 ILE B O 1
ATOM 1997 N N . LYS B 1 109 ? -4.062 -17.266 -2.576 1 95.19 109 LYS B N 1
ATOM 1998 C CA . LYS B 1 109 ? -5.293 -18.047 -2.469 1 95.19 109 LYS B CA 1
ATOM 1999 C C . LYS B 1 109 ? -5.641 -18.328 -1.011 1 95.19 109 LYS B C 1
ATOM 2001 O O . LYS B 1 109 ? -6.805 -18.25 -0.616 1 95.19 109 LYS B O 1
ATOM 2006 N N . GLU B 1 110 ? -4.648 -18.719 -0.244 1 94.94 110 GLU B N 1
ATOM 2007 C CA . GLU B 1 110 ? -4.867 -19.016 1.171 1 94.94 110 GLU B CA 1
ATOM 2008 C C . GLU B 1 110 ? -5.438 -17.797 1.901 1 94.94 110 GLU B C 1
ATOM 2010 O O . GLU B 1 110 ? -6.43 -17.906 2.621 1 94.94 110 GLU B O 1
ATOM 2015 N N . PHE B 1 111 ? -4.836 -16.688 1.722 1 96.38 111 PHE B N 1
ATOM 2016 C CA . PHE B 1 111 ? -5.293 -15.461 2.359 1 96.38 111 PHE B CA 1
ATOM 2017 C C . PHE B 1 111 ? -6.73 -15.148 1.961 1 96.38 111 PHE B C 1
ATOM 2019 O O . PHE B 1 111 ? -7.586 -14.93 2.822 1 96.38 111 PHE B O 1
ATOM 2026 N N . ASN B 1 112 ? -6.996 -15.102 0.635 1 96.81 112 ASN B N 1
ATOM 2027 C CA . ASN B 1 112 ? -8.32 -14.727 0.157 1 96.81 112 ASN B CA 1
ATOM 2028 C C . ASN B 1 112 ? -9.383 -15.734 0.599 1 96.81 112 ASN B C 1
ATOM 2030 O O . ASN B 1 112 ? -10.516 -15.352 0.896 1 96.81 112 ASN B O 1
ATOM 2034 N N . HIS B 1 113 ? -9.008 -16.984 0.615 1 96.25 113 HIS B N 1
ATOM 2035 C CA . HIS B 1 113 ? -9.922 -18.016 1.094 1 96.25 113 HIS B CA 1
ATOM 2036 C C . HIS B 1 113 ? -10.273 -17.797 2.562 1 96.25 113 HIS B C 1
ATOM 2038 O O . HIS B 1 113 ? -11.453 -17.828 2.936 1 96.25 113 HIS B O 1
ATOM 2044 N N . LYS B 1 114 ? -9.305 -17.516 3.406 1 97.12 114 LYS B N 1
ATOM 2045 C CA . LYS B 1 114 ? -9.516 -17.312 4.832 1 97.12 114 LYS B CA 1
ATOM 2046 C C . LYS B 1 114 ? -10.352 -16.062 5.082 1 97.12 114 LYS B C 1
ATOM 2048 O O . LYS B 1 114 ? -11.227 -16.047 5.953 1 97.12 114 LYS B O 1
ATOM 2053 N N . VAL B 1 115 ? -10.078 -15.008 4.328 1 97.31 115 VAL B N 1
ATOM 2054 C CA . VAL B 1 115 ? -10.844 -13.781 4.457 1 97.31 115 VAL B CA 1
ATOM 2055 C C . VAL B 1 115 ? -12.305 -14.039 4.078 1 97.31 115 VAL B C 1
ATOM 2057 O O . VAL B 1 115 ? -13.219 -13.625 4.793 1 97.31 115 VAL B O 1
ATOM 2060 N N . ARG B 1 116 ? -12.492 -14.719 2.973 1 96.44 116 ARG B N 1
ATOM 2061 C CA . ARG B 1 116 ? -13.844 -14.992 2.518 1 96.44 116 ARG B CA 1
ATOM 2062 C C . ARG B 1 116 ? -14.602 -15.852 3.531 1 96.44 116 ARG B C 1
ATOM 2064 O O . ARG B 1 116 ? -15.812 -15.703 3.701 1 96.44 116 ARG B O 1
ATOM 2071 N N . GLU B 1 117 ? -13.906 -16.75 4.184 1 96.94 117 GLU B N 1
ATOM 2072 C CA . GLU B 1 117 ? -14.516 -17.594 5.207 1 96.94 117 GLU B CA 1
ATOM 2073 C C . GLU B 1 117 ? -14.938 -16.781 6.422 1 96.94 117 GLU B C 1
ATOM 2075 O O . GLU B 1 117 ? -15.844 -17.172 7.156 1 96.94 117 GLU B O 1
ATOM 2080 N N . SER B 1 118 ? -14.297 -15.68 6.637 1 97.62 118 SER B N 1
ATOM 2081 C CA . SER B 1 118 ? -14.547 -14.867 7.82 1 97.62 118 SER B CA 1
ATOM 2082 C C . SER B 1 118 ? -15.641 -13.836 7.551 1 97.62 118 SER B C 1
ATOM 2084 O O . SER B 1 118 ? -16.078 -13.133 8.469 1 97.62 118 SER B O 1
ATOM 2086 N N . LEU B 1 119 ? -16.109 -13.758 6.328 1 97.5 119 LEU B N 1
ATOM 2087 C CA . LEU B 1 119 ? -17.125 -12.773 5.93 1 97.5 119 LEU B CA 1
ATOM 2088 C C . LEU B 1 119 ? -18.375 -13.461 5.395 1 97.5 119 LEU B C 1
ATOM 2090 O O . LEU B 1 119 ? -18.281 -14.5 4.738 1 97.5 119 LEU B O 1
ATOM 2094 N N . SER B 1 120 ? -19.562 -12.898 5.625 1 97.25 120 SER B N 1
ATOM 2095 C CA . SER B 1 120 ? -20.781 -13.352 4.973 1 97.25 120 SER B CA 1
ATOM 2096 C C . SER B 1 120 ? -20.828 -12.898 3.518 1 97.25 120 SER B C 1
ATOM 2098 O O . SER B 1 120 ? -20.125 -11.977 3.125 1 97.25 120 SER B O 1
ATOM 2100 N N . GLU B 1 121 ? -21.672 -13.516 2.75 1 96.12 121 GLU B N 1
ATOM 2101 C CA . GLU B 1 121 ? -21.844 -13.117 1.357 1 96.12 121 GLU B CA 1
ATOM 2102 C C . GL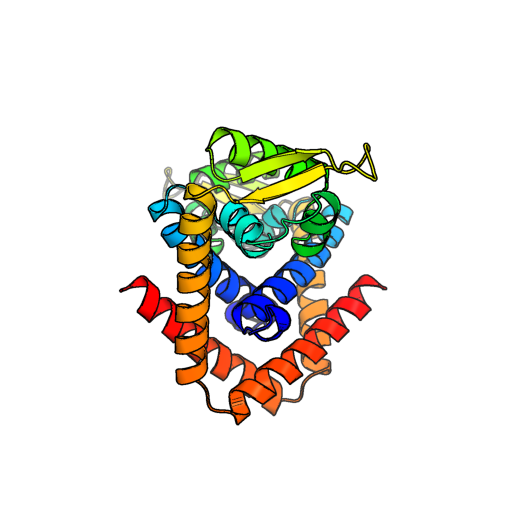U B 1 121 ? -22.281 -11.656 1.252 1 96.12 121 GLU B C 1
ATOM 2104 O O . GLU B 1 121 ? -21.875 -10.945 0.334 1 96.12 121 GLU B O 1
ATOM 2109 N N . ASP B 1 122 ? -23.078 -11.25 2.223 1 95.88 122 ASP B N 1
ATOM 2110 C CA . ASP B 1 122 ? -23.531 -9.859 2.254 1 95.88 122 ASP B CA 1
ATOM 2111 C C . ASP B 1 122 ? -22.375 -8.906 2.531 1 95.88 122 ASP B C 1
ATOM 2113 O O . ASP B 1 122 ? -22.281 -7.84 1.922 1 95.88 122 ASP B O 1
ATOM 2117 N N . GLU B 1 123 ? -21.547 -9.297 3.412 1 96.38 123 GLU B N 1
ATOM 2118 C CA . GLU B 1 123 ? -20.375 -8.492 3.734 1 96.38 123 GLU B CA 1
ATOM 2119 C C . GLU B 1 123 ? -19.422 -8.391 2.543 1 96.38 123 GLU B C 1
ATOM 2121 O O . GLU B 1 123 ? -18.859 -7.328 2.275 1 96.38 123 GLU B O 1
ATOM 2126 N N . ILE B 1 124 ? -19.266 -9.477 1.838 1 96.69 124 ILE B N 1
ATOM 2127 C CA . ILE B 1 124 ? -18.422 -9.5 0.653 1 96.69 124 ILE B CA 1
ATOM 2128 C C . ILE B 1 124 ? -19 -8.578 -0.418 1 96.69 124 ILE B C 1
ATOM 2130 O O . ILE B 1 124 ? -18.281 -7.758 -0.993 1 96.69 124 ILE B O 1
ATOM 2134 N N . GLY B 1 125 ? -20.234 -8.719 -0.648 1 96.38 125 GLY B N 1
ATOM 2135 C CA . GLY B 1 125 ? -20.891 -7.84 -1.604 1 96.38 125 GLY B CA 1
ATOM 2136 C C . GLY B 1 125 ? -20.75 -6.371 -1.246 1 96.38 125 GLY B C 1
ATOM 2137 O O . GLY B 1 125 ? -20.422 -5.543 -2.1 1 96.38 125 GLY B O 1
ATOM 2138 N N . SER B 1 126 ? -21.016 -6.039 0.007 1 96.62 126 SER B N 1
ATOM 2139 C CA . SER B 1 126 ? -20.922 -4.668 0.496 1 96.62 126 SER B CA 1
ATOM 2140 C C . SER B 1 126 ? -19.5 -4.133 0.343 1 96.62 126 SER B C 1
ATOM 2142 O O . SER B 1 126 ? -19.297 -2.955 0.032 1 96.62 126 SER B O 1
ATOM 2144 N N . PHE B 1 127 ? -18.547 -5.039 0.591 1 97.62 127 PHE B N 1
ATOM 2145 C CA . PHE B 1 127 ? -17.156 -4.684 0.43 1 97.62 127 PHE B CA 1
ATOM 2146 C C . PHE B 1 127 ? -16.875 -4.184 -0.984 1 97.62 127 PHE B C 1
ATOM 2148 O O . PHE B 1 127 ? -16.359 -3.084 -1.169 1 97.62 127 PHE B O 1
ATOM 2155 N N . PHE B 1 128 ? -17.281 -4.855 -1.951 1 97 128 PHE B N 1
ATOM 2156 C CA . PHE B 1 128 ? -16.969 -4.496 -3.332 1 97 128 PHE B CA 1
ATOM 2157 C C . PHE B 1 128 ? -17.734 -3.244 -3.746 1 97 128 PHE B C 1
ATOM 2159 O O . PHE B 1 128 ? -17.203 -2.404 -4.48 1 97 128 PHE B O 1
ATOM 2166 N N . VAL B 1 129 ? -18.953 -3.078 -3.256 1 96.94 129 VAL B N 1
ATOM 2167 C CA . VAL B 1 129 ? -19.734 -1.887 -3.555 1 96.94 129 VAL B CA 1
ATOM 2168 C C . VAL B 1 129 ? -19.062 -0.657 -2.949 1 96.94 129 VAL B C 1
ATOM 2170 O O . VAL B 1 129 ? -18.938 0.374 -3.613 1 96.94 129 VAL B O 1
ATOM 2173 N N . THR B 1 130 ? -18.641 -0.777 -1.714 1 97.81 130 THR B N 1
ATOM 2174 C CA . THR B 1 130 ? -17.984 0.322 -1.012 1 97.81 130 THR B CA 1
ATOM 2175 C C . THR B 1 130 ? -16.688 0.72 -1.716 1 97.81 130 THR B C 1
ATOM 2177 O O . THR B 1 130 ? -16.438 1.906 -1.931 1 97.81 130 THR B O 1
ATOM 2180 N N . PHE B 1 131 ? -15.906 -0.263 -2.156 1 97.75 131 PHE B N 1
ATOM 2181 C CA . PHE B 1 131 ? -14.641 0.024 -2.814 1 97.75 131 PHE B CA 1
ATOM 2182 C C . PHE B 1 131 ? -14.867 0.652 -4.184 1 97.75 131 PHE B C 1
ATOM 2184 O O . PHE B 1 131 ? -14.086 1.495 -4.625 1 97.75 131 PHE B O 1
ATOM 2191 N N . LYS B 1 132 ? -15.938 0.254 -4.816 1 97.44 132 LYS B N 1
ATOM 2192 C CA . LYS B 1 132 ? -16.297 0.909 -6.074 1 97.44 132 LYS B CA 1
ATOM 2193 C C . LYS B 1 132 ? -16.562 2.395 -5.859 1 97.44 132 LYS B C 1
ATOM 2195 O O . LYS B 1 132 ? -16.109 3.234 -6.633 1 97.44 132 LYS B O 1
ATOM 2200 N N . LYS B 1 133 ? -17.297 2.754 -4.84 1 97.94 133 LYS B N 1
ATOM 2201 C CA . LYS B 1 133 ? -17.609 4.145 -4.516 1 97.94 133 LYS B CA 1
ATOM 2202 C C . LYS B 1 133 ? -16.344 4.914 -4.133 1 97.94 133 LYS B C 1
ATOM 2204 O O . LYS B 1 133 ? -16.156 6.055 -4.555 1 97.94 133 LYS B O 1
ATOM 2209 N N . ILE B 1 134 ? -15.484 4.285 -3.328 1 97.75 134 ILE B N 1
ATOM 2210 C CA . ILE B 1 134 ? -14.242 4.926 -2.91 1 97.75 134 ILE B CA 1
ATOM 2211 C C . ILE B 1 134 ? -13.367 5.207 -4.133 1 97.75 134 ILE B C 1
ATOM 2213 O O . ILE B 1 134 ? -12.82 6.301 -4.27 1 97.75 134 ILE B O 1
ATOM 2217 N N . ASN B 1 135 ? -13.273 4.234 -5.031 1 96.81 135 ASN B N 1
ATOM 2218 C CA . ASN B 1 135 ? -12.484 4.414 -6.246 1 96.81 135 ASN B CA 1
ATOM 2219 C C . ASN B 1 135 ? -13.055 5.527 -7.125 1 96.81 135 ASN B C 1
ATOM 2221 O O . ASN B 1 135 ? -12.305 6.246 -7.785 1 96.81 135 ASN B O 1
ATOM 2225 N N . THR B 1 136 ? -14.352 5.66 -7.133 1 96.81 136 THR B N 1
ATOM 2226 C CA . THR B 1 136 ? -14.984 6.742 -7.879 1 96.81 136 THR B CA 1
ATOM 2227 C C . THR B 1 136 ? -14.578 8.102 -7.309 1 96.81 136 THR B C 1
ATOM 2229 O O . THR B 1 136 ? -14.289 9.031 -8.062 1 96.81 136 THR B O 1
ATOM 2232 N N . VAL B 1 137 ? -14.562 8.211 -6 1 96.69 137 VAL B N 1
ATOM 2233 C CA . VAL B 1 137 ? -14.156 9.445 -5.336 1 96.69 137 VAL B CA 1
ATOM 2234 C C . VAL B 1 137 ? -12.711 9.773 -5.707 1 96.69 137 VAL B C 1
ATOM 2236 O O . VAL B 1 137 ? -12.391 10.93 -6.008 1 96.69 137 VAL B O 1
ATOM 2239 N N . ILE B 1 138 ? -11.797 8.766 -5.695 1 95.81 138 ILE B N 1
ATOM 2240 C CA . ILE B 1 138 ? -10.391 8.961 -6.035 1 95.81 138 ILE B CA 1
ATOM 2241 C C . ILE B 1 138 ? -10.273 9.484 -7.465 1 95.81 138 ILE B C 1
ATOM 2243 O O . ILE B 1 138 ? -9.531 10.438 -7.723 1 95.81 138 ILE B O 1
ATOM 2247 N N . ASP B 1 139 ? -11.062 8.898 -8.344 1 93.75 139 ASP B N 1
ATOM 2248 C CA . ASP B 1 139 ? -11.039 9.305 -9.75 1 93.75 139 ASP B CA 1
ATOM 2249 C C . ASP B 1 139 ? -11.492 10.75 -9.914 1 93.75 139 ASP B C 1
ATOM 2251 O O . ASP B 1 139 ? -10.945 11.492 -10.727 1 93.75 139 ASP B O 1
ATOM 2255 N N . GLU B 1 140 ? -12.438 11.133 -9.133 1 92.81 140 GLU B N 1
ATOM 2256 C CA . GLU B 1 140 ? -12.961 12.5 -9.188 1 92.81 140 GLU B CA 1
ATOM 2257 C C . GLU B 1 140 ? -11.945 13.5 -8.641 1 92.81 140 GLU B C 1
ATOM 2259 O O . GLU B 1 140 ? -11.867 14.633 -9.117 1 92.81 140 GLU B O 1
ATOM 2264 N N . LEU B 1 141 ? -11.25 13.078 -7.633 1 89.94 141 LEU B N 1
ATOM 2265 C CA . LEU B 1 141 ? -10.258 13.961 -7.023 1 89.94 141 LEU B CA 1
ATOM 2266 C C . LEU B 1 141 ? -9.016 14.078 -7.898 1 89.94 141 LEU B C 1
ATOM 2268 O O . LEU B 1 141 ? -8.328 15.102 -7.879 1 89.94 141 LEU B O 1
ATOM 2272 N N . HIS B 1 142 ? -8.648 13.047 -8.586 1 82 142 HIS B N 1
ATOM 2273 C CA . HIS B 1 142 ? -7.531 13.078 -9.523 1 82 142 HIS B CA 1
ATOM 2274 C C . HIS B 1 142 ? -7.816 14.016 -10.688 1 82 142 HIS B C 1
ATOM 2276 O O . HIS B 1 142 ? -6.91 14.695 -11.188 1 82 142 HIS B O 1
ATOM 2282 N N . LYS B 1 143 ? -9.055 14 -11.188 1 71.62 143 LYS B N 1
ATOM 2283 C CA . LYS B 1 143 ? -9.461 14.859 -12.289 1 71.62 143 LYS B CA 1
ATOM 2284 C C . LYS B 1 143 ? -9.523 16.328 -11.852 1 71.62 143 LYS B C 1
ATOM 2286 O O . LYS B 1 143 ? -9.406 17.234 -12.68 1 71.62 143 LYS B O 1
ATOM 2291 N N . SER B 1 144 ? -9.656 16.594 -10.555 1 60.88 144 SER B N 1
ATOM 2292 C CA . SER B 1 144 ? -9.781 17.969 -10.078 1 60.88 144 SER B CA 1
ATOM 2293 C C . SER B 1 144 ? -8.422 18.578 -9.773 1 60.88 144 SER B C 1
ATOM 2295 O O . SER B 1 144 ? -7.492 17.875 -9.375 1 60.88 144 SER B O 1
#

InterPro domains:
  IPR000835 MarR-type HTH domain [PF01047] (36-89)
  IPR000835 MarR-type HTH domain [PR00598] (48-64)
  IPR000835 MarR-type HTH domain [PR00598] (65-80)
  IPR000835 MarR-type HTH domain [PR00598] (84-100)
  IPR000835 MarR-type HTH domain [PR00598] (114-134)
  IPR000835 MarR-type HTH domain [PS50995] (1-136)
  IPR000835 MarR-type HTH domain [SM00347] (24-124)
  IPR023187 Transcriptional regulator MarR-type, conserved site [PS01117] (63-97)
  IPR036388 Winged helix-like DNA-bi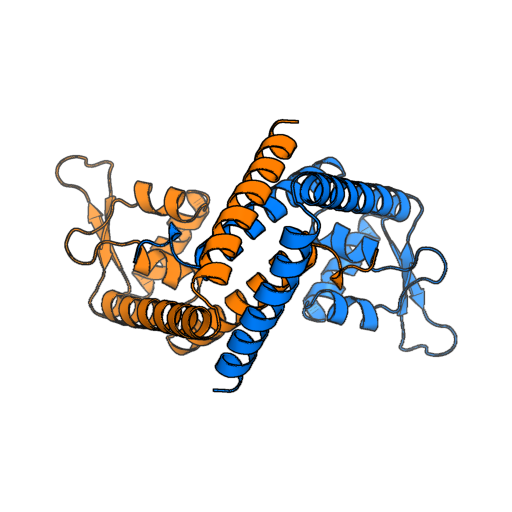nding domain superfamily [G3DSA:1.10.10.10] (1-136)
  IPR036390 Winged helix DNA-binding domain superfamily [SSF46785] (5-141)

Solvent-accessible surface area (backbone atoms only — not comparable to full-atom values): 15639 Å² total; per-residue (Å²): 135,59,64,85,73,34,64,66,43,49,40,43,54,50,35,51,53,52,48,50,54,46,35,54,56,26,46,75,71,74,43,46,48,69,53,37,56,52,41,68,66,40,39,85,82,80,28,30,48,56,82,63,49,27,74,75,67,72,45,54,66,69,60,42,53,54,48,50,52,53,34,38,74,70,47,29,33,47,79,40,73,32,87,87,44,76,88,38,45,29,34,33,60,32,75,59,21,47,52,52,22,52,52,43,51,48,52,53,48,52,52,47,50,53,42,52,71,71,42,52,72,66,53,51,53,48,49,55,53,51,50,51,51,45,50,49,47,52,54,54,53,68,76,95,134,59,63,85,73,35,63,66,43,50,40,44,54,50,35,51,54,53,49,51,54,46,34,53,56,24,46,76,71,74,43,46,46,69,56,38,55,52,41,69,67,39,39,85,84,80,28,30,49,56,82,61,50,27,73,75,68,71,47,53,67,69,60,42,53,54,49,51,52,53,35,38,74,70,47,30,34,46,79,40,71,32,88,86,44,76,88,39,44,30,34,33,58,32,75,58,20,48,52,52,22,50,52,44,50,48,53,53,49,52,51,46,50,53,42,53,71,72,41,53,73,66,53,51,52,49,49,57,54,51,50,50,51,45,51,50,45,51,54,55,54,68,76,95

Foldseek 3Di:
DDLVPDPVSVVVVVVVVVLVLLQVLLVVLVHGSVLLLLLLPFDAPPFAWLVVSCVVVVHDSVVSVVVVVVCVVVVQWDWDQDPVDNVIIGIHGDPSNVVSNVSSVVSVCVVVVVVPVVDDPVRVVVVVVVVVVVVVVVVVVVVD/DDLVPDPVSVVVVVVVVVLVLLQVLLVVLVHGSVLLLLLLPFDAPPFAWLVVSCVVVVHDSVVSVVVVVVCVVVVQWDWDQDPVDNVIIGIHGDPSVVVSNVSSVVSVCVVVVVVPVVDDPVRVVVVVVVVVVVVVVVVVVVVD

Secondary structure (DSSP, 8-state):
--GGGSHHHHHHHHHHHHHHHHHHHHHHTTS-HHHHHHHHHS-TTT-EEHHHHHHHHT--HHHHHHHHHHHHHTTSEEEEE-SS-TT-EEEEE-HHHHHHHHHHHHHHHHHHHHHHHHS-HHHHHHHHHHHHHHHHHHHHHHH-/--GGGSHHHHHHHHHHHHHHHHHHHHHHTTS-HHHHHHHHHS-TTT-EEHHHHHHHHT--HHHHHHHHHHHHHTTSEEEEE-SS-TT-EEEEE-HHHHHHHHHHHHHHHHHHHHHHHHS-HHHHHHHHHHHHHHHHHHHHHHH-

pLDDT: mean 92.52, std 6.92, range [60.88, 98.56]

Organism: Cyclobacterium marinum (strain ATCC 25205 / DSM 745 / LMG 13164 / NCIMB 1802) (NCBI:txid880070)

Radius of gyration: 21.57 Å; Cα contacts (8 Å, |Δi|>4): 318; chains: 2; bounding box: 44×52×67 Å

Nearest PDB structures (foldseek):
  7kua-assembly1_A-2  TM=7.774E-01  e=5.020E-07  Pseudomonas putida
  7kfq-assembly1_A  TM=7.232E-01  e=3.199E-07  Variovorax paradoxus
  3voe-assembly1_A  TM=7.596E-01  e=1.020E-06  Escherichia coli K-12
  3bpx-assembly1_A  TM=7.212E-01  e=7.880E-07  unclassified
  3s2w-assembly4_H  TM=7.780E-01  e=3.942E-06  Methanosarcina mazei Go1